Protein AF-A0A9X2P7L8-F1 (afdb_monomer_lite)

Foldseek 3Di:
DPDPVVVCVQPVDPVQVLQKDKFKFKWFKAFLPDPCQCVLLPPVVLVVLLVVLVVLAPKDKDWPLDLVSCVVVVVVLQLQQQLVCCQQPVDRPCDVPDDPSVVLSVCSVVVQWGKMFIDGPNHTFWIQIWGDDPLAETESPDGTGGDLLAVLSPVSSNNVSVVSVVSVVSPYGMYTNDGFPDVVSVSNGPDIDMDMDMDGHPDSVVNVVSVVCSVVCVVCVVVVHGPSVVVSVVVQVVLQVVLVVVCVVVVLDDDPDPVVVVVVVPDLVDPQPFDPQKDKDKPDSVQLSQAAQQFFPGGNNVSSNVVSVLSNQVWIWMFMDSVRHTAKIKTFRDPDDSDDDPDSPDDDDDPVGIDMTGGSCCVVDDDDD

Structure (mmCIF, N/CA/C/O backbone):
data_AF-A0A9X2P7L8-F1
#
_entry.id   AF-A0A9X2P7L8-F1
#
loop_
_atom_site.group_PDB
_atom_site.id
_atom_site.type_symbol
_atom_site.label_atom_id
_atom_site.label_alt_id
_atom_site.label_comp_id
_atom_site.label_asym_id
_atom_site.label_entity_id
_atom_site.label_seq_id
_atom_site.pdbx_PDB_ins_code
_atom_site.Cartn_x
_atom_site.Cartn_y
_atom_site.Cartn_z
_atom_site.occupancy
_atom_site.B_iso_or_equiv
_atom_site.auth_seq_id
_atom_site.auth_comp_id
_atom_site.auth_asym_id
_atom_site.auth_atom_id
_atom_site.pdbx_PDB_model_num
ATOM 1 N N . MET A 1 1 ? -0.942 5.284 34.175 1.00 36.94 1 MET A N 1
ATOM 2 C CA . MET A 1 1 ? -0.833 4.000 33.449 1.00 36.94 1 MET A CA 1
ATOM 3 C C . MET A 1 1 ? -2.234 3.431 33.389 1.00 36.94 1 MET A C 1
ATOM 5 O O . MET A 1 1 ? -2.826 3.376 34.459 1.00 36.94 1 MET A O 1
ATOM 9 N N . PRO A 1 2 ? -2.806 3.043 32.240 1.00 36.75 2 PRO A N 1
ATOM 10 C CA . PRO A 1 2 ? -3.988 2.200 32.280 1.00 36.75 2 PRO A CA 1
ATOM 11 C C . PRO A 1 2 ? -3.621 0.920 32.999 1.00 36.75 2 PRO A C 1
ATOM 13 O O . PRO A 1 2 ? -2.504 0.408 32.888 1.00 36.75 2 PRO A O 1
ATOM 16 N N . ASN A 1 3 ? -4.542 0.530 33.851 1.00 38.91 3 ASN A N 1
ATOM 17 C CA . ASN A 1 3 ? -4.332 -0.374 34.949 1.00 38.91 3 ASN A CA 1
ATOM 18 C C . ASN A 1 3 ? -3.913 -1.754 34.424 1.00 38.91 3 ASN A C 1
ATOM 20 O O . ASN A 1 3 ? -4.735 -2.557 33.995 1.00 38.91 3 ASN A O 1
ATOM 24 N N . LEU A 1 4 ? -2.615 -2.053 34.516 1.00 45.97 4 LEU A N 1
ATOM 25 C CA . LEU A 1 4 ? -2.079 -3.413 34.412 1.00 45.97 4 LEU A CA 1
ATOM 26 C C . LEU A 1 4 ? -2.773 -4.374 35.404 1.00 45.97 4 LEU A C 1
ATOM 28 O O . LEU A 1 4 ? -2.732 -5.588 35.216 1.00 45.97 4 LEU A O 1
ATOM 32 N N . THR A 1 5 ? -3.464 -3.839 36.418 1.00 44.50 5 THR A N 1
ATOM 33 C CA . THR A 1 5 ? -4.341 -4.583 37.331 1.00 44.50 5 THR A CA 1
ATOM 34 C C . THR A 1 5 ? -5.519 -5.271 36.638 1.00 44.50 5 THR A C 1
ATOM 36 O O . THR A 1 5 ? -6.001 -6.257 37.180 1.00 44.50 5 THR A O 1
ATOM 39 N N . ALA A 1 6 ? -5.952 -4.841 35.444 1.00 47.06 6 ALA A N 1
ATOM 40 C CA . ALA A 1 6 ? -6.988 -5.548 34.680 1.00 47.06 6 ALA A CA 1
ATOM 41 C C . ALA A 1 6 ? -6.496 -6.903 34.130 1.00 47.06 6 ALA A C 1
ATOM 43 O O . ALA A 1 6 ? -7.289 -7.807 33.890 1.00 47.06 6 ALA A O 1
ATOM 44 N N . TYR A 1 7 ? -5.177 -7.082 34.001 1.00 52.44 7 TYR A N 1
ATOM 45 C CA . TYR A 1 7 ? -4.540 -8.339 33.606 1.00 52.44 7 TYR A CA 1
ATOM 46 C C . TYR A 1 7 ? -3.901 -9.010 34.827 1.00 52.44 7 TYR A C 1
ATOM 48 O O . TYR A 1 7 ? -2.683 -9.211 34.879 1.00 52.44 7 TYR A O 1
ATOM 56 N N . GLN A 1 8 ? -4.720 -9.347 35.831 1.00 47.88 8 GLN A N 1
ATOM 57 C CA . GLN A 1 8 ? -4.270 -9.941 37.101 1.00 47.88 8 GLN A CA 1
ATOM 58 C C . GLN A 1 8 ? -3.368 -11.178 36.909 1.00 47.88 8 GLN A C 1
ATOM 60 O O . GLN A 1 8 ? -2.481 -11.421 37.723 1.00 47.88 8 GLN A O 1
ATOM 65 N N . GLY A 1 9 ? -3.509 -11.930 35.810 1.00 51.38 9 GLY A N 1
ATOM 66 C CA . GLY A 1 9 ? -2.648 -13.082 35.502 1.00 51.38 9 GLY A CA 1
ATOM 67 C C . GLY A 1 9 ? -1.209 -12.735 35.080 1.00 51.38 9 GLY A C 1
ATOM 68 O O . GLY A 1 9 ? -0.304 -13.538 35.291 1.00 51.38 9 GLY A O 1
ATOM 69 N N . ILE A 1 10 ? -0.974 -11.541 34.523 1.00 52.56 10 ILE A N 1
ATOM 70 C CA . ILE A 1 10 ? 0.357 -11.076 34.080 1.00 52.56 10 ILE A CA 1
ATOM 71 C C . ILE A 1 10 ? 1.067 -10.310 35.204 1.00 52.56 10 ILE A C 1
ATOM 73 O O . ILE A 1 10 ? 2.289 -10.370 35.329 1.00 52.56 10 ILE A O 1
ATOM 77 N N . THR A 1 11 ? 0.305 -9.611 36.048 1.00 50.72 11 THR A N 1
ATOM 78 C CA . THR A 1 11 ? 0.835 -8.770 37.132 1.00 50.72 11 THR A CA 1
ATOM 79 C C . THR A 1 11 ? 1.054 -9.500 38.451 1.00 50.72 11 THR A C 1
ATOM 81 O O . THR A 1 11 ? 1.910 -9.084 39.228 1.00 50.72 11 THR A O 1
ATOM 84 N N . SER A 1 12 ? 0.334 -10.595 38.713 1.00 49.75 12 SER A N 1
ATOM 85 C CA . SER A 1 12 ? 0.425 -11.320 39.992 1.00 49.75 12 SER A CA 1
ATOM 86 C C . SER A 1 12 ? 1.699 -12.159 40.155 1.00 49.75 12 SER A C 1
ATOM 88 O O . SER A 1 12 ? 2.053 -12.523 41.274 1.00 49.75 12 SER A O 1
ATOM 90 N N . LYS A 1 13 ? 2.440 -12.439 39.073 1.00 56.81 13 LYS A N 1
ATOM 91 C CA . LYS A 1 13 ? 3.708 -13.181 39.124 1.00 56.81 13 LYS A CA 1
ATOM 92 C C . LYS A 1 13 ? 4.866 -12.318 38.624 1.00 56.81 13 LYS A C 1
ATOM 94 O O . LYS A 1 13 ? 5.075 -12.178 37.421 1.00 56.81 13 LYS A O 1
ATOM 99 N N . ASN A 1 14 ? 5.688 -11.829 39.558 1.00 59.78 14 ASN A N 1
ATOM 100 C CA . ASN A 1 14 ? 6.939 -11.089 39.298 1.00 59.78 14 ASN A CA 1
ATOM 101 C C . ASN A 1 14 ? 7.870 -11.778 38.275 1.00 59.78 14 ASN A C 1
ATOM 103 O O . ASN A 1 14 ? 8.672 -11.123 37.610 1.00 59.78 14 ASN A O 1
ATOM 107 N N . SER A 1 15 ? 7.760 -13.102 38.124 1.00 67.00 15 SER A N 1
ATOM 108 C CA . SER A 1 15 ? 8.515 -13.865 37.133 1.00 67.00 15 SER A CA 1
ATOM 109 C C . SER A 1 15 ? 8.162 -13.492 35.692 1.00 67.00 15 SER A C 1
ATOM 111 O O . SER A 1 15 ? 9.071 -13.405 34.876 1.00 67.00 15 SER A O 1
ATOM 113 N N . VAL A 1 16 ? 6.892 -13.219 35.371 1.00 69.81 16 VAL A N 1
ATOM 114 C CA . VAL A 1 16 ? 6.442 -12.920 33.997 1.00 69.81 16 VAL A CA 1
ATOM 115 C C . VAL A 1 16 ? 6.927 -11.544 33.547 1.00 69.81 16 VAL A C 1
ATOM 117 O O . VAL A 1 16 ? 7.378 -11.395 32.412 1.00 69.81 16 VAL A O 1
ATOM 120 N N . LEU A 1 17 ? 6.950 -10.564 34.459 1.00 72.00 17 LEU A N 1
ATOM 121 C CA . LEU A 1 17 ? 7.438 -9.212 34.174 1.00 72.00 17 LEU A CA 1
ATOM 122 C C . LEU A 1 17 ? 8.885 -9.215 33.662 1.00 72.00 17 LEU A C 1
ATOM 124 O O . LEU A 1 17 ? 9.194 -8.512 32.701 1.00 72.00 17 LEU A O 1
ATOM 128 N N . LYS A 1 18 ? 9.748 -10.076 34.222 1.00 79.44 18 LYS A N 1
ATOM 129 C CA . LYS A 1 18 ? 11.149 -10.247 33.791 1.00 79.44 18 LYS A CA 1
ATOM 130 C C . LYS A 1 18 ? 11.291 -10.726 32.341 1.00 79.44 18 LYS A C 1
ATOM 132 O O . LYS A 1 18 ? 12.318 -10.464 31.717 1.00 79.44 18 LYS A O 1
ATOM 137 N N . TYR A 1 19 ? 10.289 -11.432 31.821 1.00 86.50 19 TYR A N 1
ATOM 138 C CA . TYR A 1 19 ? 10.278 -11.983 30.464 1.00 86.50 19 TYR A CA 1
ATOM 139 C C . TYR A 1 19 ? 9.371 -11.205 29.514 1.00 86.50 19 TYR A C 1
ATOM 141 O O . TYR A 1 19 ? 9.089 -11.681 28.415 1.00 86.50 19 TYR A O 1
ATOM 149 N N . SER A 1 20 ? 8.911 -10.022 29.925 1.00 86.81 20 SER A N 1
ATOM 150 C CA . SER A 1 20 ? 7.943 -9.244 29.166 1.00 86.81 20 SER A CA 1
ATOM 151 C C . SER A 1 20 ? 8.421 -7.825 28.882 1.00 86.81 20 SER A C 1
ATOM 153 O O . SER A 1 20 ? 9.152 -7.220 29.666 1.00 86.81 20 SER A O 1
ATOM 155 N N . ALA A 1 21 ? 7.995 -7.286 27.747 1.00 86.38 21 ALA A N 1
ATOM 156 C CA . ALA A 1 21 ? 8.091 -5.871 27.428 1.00 86.38 21 ALA A CA 1
ATOM 157 C C . ALA A 1 21 ? 6.744 -5.412 26.871 1.00 86.38 21 ALA A C 1
ATOM 159 O O . ALA A 1 21 ? 6.167 -6.083 26.016 1.00 86.38 21 ALA A O 1
ATOM 160 N N . ILE A 1 22 ? 6.249 -4.276 27.358 1.00 85.12 22 ILE A N 1
ATOM 161 C CA . ILE A 1 22 ? 4.964 -3.710 26.942 1.00 85.12 22 ILE A CA 1
ATOM 162 C C . ILE A 1 22 ? 5.215 -2.400 26.218 1.00 85.12 22 ILE A C 1
ATOM 164 O O . ILE A 1 22 ? 5.926 -1.521 26.713 1.00 85.12 22 ILE A O 1
ATOM 168 N N . GLU A 1 23 ? 4.597 -2.254 25.055 1.00 86.12 23 GLU A N 1
ATOM 169 C CA . GLU A 1 23 ? 4.610 -1.017 24.296 1.00 86.12 23 GLU A CA 1
ATOM 170 C C . GLU A 1 23 ? 3.194 -0.498 24.090 1.00 86.12 23 GLU A C 1
ATOM 172 O O . GLU A 1 23 ? 2.273 -1.233 23.752 1.00 86.12 23 GLU A O 1
ATOM 177 N N . LYS A 1 24 ? 3.041 0.805 24.305 1.00 86.25 24 LYS A N 1
ATOM 178 C CA . LYS A 1 24 ? 1.784 1.518 24.140 1.00 86.25 24 LYS A CA 1
ATOM 179 C C . LYS A 1 24 ? 1.721 2.140 22.750 1.00 86.25 24 LYS A C 1
ATOM 181 O O . LYS A 1 24 ? 2.698 2.738 22.288 1.00 86.25 24 LYS A O 1
ATOM 186 N N . TYR A 1 25 ? 0.559 2.056 22.121 1.00 87.19 25 TYR A N 1
ATOM 187 C CA . TYR A 1 25 ? 0.276 2.647 20.823 1.00 87.19 25 TYR A CA 1
ATOM 188 C C . TYR A 1 25 ? -1.006 3.468 20.881 1.00 87.19 25 TYR A C 1
ATOM 190 O O . TYR A 1 25 ? -1.966 3.110 21.556 1.00 87.19 25 TYR A O 1
ATOM 198 N N . HIS A 1 26 ? -0.993 4.576 20.150 1.00 89.44 26 HIS A N 1
ATOM 199 C CA . HIS A 1 26 ? -2.178 5.367 19.862 1.00 89.44 26 HIS A CA 1
ATOM 200 C C . HIS A 1 26 ? -2.853 4.794 18.615 1.00 89.44 26 HIS A C 1
ATOM 202 O O . HIS A 1 26 ? -2.179 4.636 17.589 1.00 89.44 26 HIS A O 1
ATOM 208 N N . ASN A 1 27 ? -4.138 4.461 18.716 1.00 92.12 27 ASN A N 1
ATOM 209 C CA . ASN A 1 27 ? -4.945 3.985 17.602 1.00 92.12 27 ASN A CA 1
ATOM 210 C C . ASN A 1 27 ? -6.093 4.976 17.340 1.00 92.12 27 ASN A C 1
ATOM 212 O O . ASN A 1 27 ? -7.015 5.052 18.152 1.00 92.12 27 ASN A O 1
ATOM 216 N N . PRO A 1 28 ? -6.048 5.730 16.231 1.00 95.12 28 PRO A N 1
ATOM 217 C CA . PRO A 1 28 ? -7.129 6.636 15.866 1.00 95.12 28 PRO A CA 1
ATOM 218 C C . PRO A 1 28 ? -8.399 5.861 15.495 1.00 95.12 28 PRO A C 1
ATOM 220 O O . PRO A 1 28 ? -8.337 4.865 14.762 1.00 95.12 28 PRO A O 1
ATOM 223 N N . ILE A 1 29 ? -9.546 6.339 15.973 1.00 95.75 29 ILE A N 1
ATOM 224 C CA . ILE A 1 29 ? -10.865 5.756 15.722 1.00 95.75 29 ILE A CA 1
ATOM 225 C C . ILE A 1 29 ? -11.754 6.798 15.052 1.00 95.75 29 ILE A C 1
ATOM 227 O O . ILE A 1 29 ? -11.774 7.972 15.422 1.00 95.75 29 ILE A O 1
ATOM 231 N N . LEU A 1 30 ? -12.497 6.353 14.047 1.00 96.44 30 LEU A N 1
ATOM 232 C CA . LEU A 1 30 ? -13.660 7.071 13.562 1.00 96.44 30 LEU A CA 1
ATOM 233 C C . LEU A 1 30 ? -14.920 6.406 14.112 1.00 96.44 30 LEU A C 1
ATOM 235 O O . LEU A 1 30 ? -15.266 5.300 13.704 1.00 96.44 30 LEU A O 1
ATOM 239 N N . ASP A 1 31 ? -15.566 7.097 15.039 1.00 96.81 31 ASP A N 1
ATOM 240 C CA . ASP A 1 31 ? -16.893 6.805 15.564 1.00 96.81 31 ASP A CA 1
ATOM 241 C C . ASP A 1 31 ? -17.950 7.416 14.628 1.00 96.81 31 ASP A C 1
ATOM 243 O O . ASP A 1 31 ? -17.953 8.627 14.371 1.00 96.81 31 ASP A O 1
ATOM 247 N N . PHE A 1 32 ? -18.822 6.575 14.071 1.00 96.25 32 PHE A N 1
ATOM 248 C CA . PHE A 1 32 ? -19.871 6.990 13.138 1.00 96.25 32 PHE A CA 1
ATOM 249 C C . PHE A 1 32 ? -21.083 7.646 13.823 1.00 96.25 32 PHE A C 1
ATOM 251 O O . PHE A 1 32 ? -21.845 8.351 13.141 1.00 96.25 32 PHE A O 1
ATOM 258 N N . GLU A 1 33 ? -21.258 7.432 15.129 1.00 94.25 33 GLU A N 1
ATOM 259 C CA . GLU A 1 33 ? -22.365 7.929 15.957 1.00 94.25 33 GLU A CA 1
ATOM 260 C C . GLU A 1 33 ? -22.035 9.273 16.621 1.00 94.25 33 GLU A C 1
ATOM 262 O O . GLU A 1 33 ? -22.934 10.067 16.895 1.00 94.25 33 GLU A O 1
ATOM 267 N N . SER A 1 34 ? -20.748 9.578 16.797 1.00 95.31 34 SER A N 1
ATOM 268 C CA . SER A 1 34 ? -20.275 10.868 17.306 1.00 95.31 34 SER A CA 1
ATOM 269 C C . SER A 1 34 ? -20.793 12.068 16.492 1.00 95.31 34 SER A C 1
ATOM 271 O O . SER A 1 34 ? -20.755 12.090 15.256 1.00 95.31 34 SER A O 1
ATOM 273 N N . GLU A 1 35 ? -21.192 13.135 17.193 1.00 92.38 35 GLU A N 1
ATOM 274 C CA . GLU A 1 35 ? -21.651 14.404 16.603 1.00 92.38 35 GLU A CA 1
ATOM 275 C C . GLU A 1 35 ? -20.604 15.039 15.665 1.00 92.38 35 GLU A C 1
ATOM 277 O O . GLU A 1 35 ? -20.935 15.706 14.677 1.00 92.38 35 GLU A O 1
ATOM 282 N N . ASP A 1 36 ? -19.318 14.789 15.927 1.00 93.56 36 ASP A N 1
ATOM 283 C CA . ASP A 1 36 ? -18.207 15.320 15.139 1.00 93.56 36 ASP A CA 1
ATOM 284 C C . ASP A 1 36 ? -18.001 14.589 13.805 1.00 93.56 36 ASP A C 1
ATOM 286 O O . ASP A 1 36 ? -17.313 15.113 12.918 1.00 93.56 36 ASP A O 1
ATOM 290 N N . PHE A 1 37 ? -18.640 13.431 13.596 1.00 94.62 37 PHE A N 1
ATOM 291 C CA . PHE A 1 37 ? -18.570 12.685 12.336 1.00 94.62 37 PHE A CA 1
ATOM 292 C C . PHE A 1 37 ? -18.918 13.574 11.131 1.00 94.62 37 PHE A C 1
ATOM 294 O O . PHE A 1 37 ? -18.194 13.618 10.129 1.00 94.62 37 PHE A O 1
ATOM 301 N N . GLN A 1 38 ? -20.002 14.351 11.243 1.00 93.25 38 GLN A N 1
ATOM 302 C CA . GLN A 1 38 ? -20.448 15.235 10.165 1.00 93.25 38 GLN A CA 1
ATOM 303 C C . GLN A 1 38 ? -19.432 16.342 9.875 1.00 93.25 38 GLN A C 1
ATOM 305 O O . GLN A 1 38 ? -19.247 16.721 8.715 1.00 93.25 38 GLN A O 1
ATOM 310 N N . LYS A 1 39 ? -18.723 16.839 10.894 1.00 92.88 39 LYS A N 1
ATOM 311 C CA . LYS A 1 39 ? -17.666 17.843 10.711 1.00 92.88 39 LYS A CA 1
ATOM 312 C C . LYS A 1 39 ? -16.484 17.262 9.939 1.00 92.88 39 LYS A C 1
ATOM 314 O O . LYS A 1 39 ? -15.902 17.965 9.116 1.00 92.88 39 LYS A O 1
ATOM 319 N N . ILE A 1 40 ? -16.145 15.988 10.156 1.00 91.81 40 ILE A N 1
ATOM 320 C CA . ILE A 1 40 ? -15.075 15.293 9.423 1.00 91.81 40 ILE A CA 1
ATOM 321 C C . ILE A 1 40 ? -15.462 15.094 7.959 1.00 91.81 40 ILE A C 1
ATOM 323 O O . ILE A 1 40 ? -14.717 15.511 7.068 1.00 91.81 40 ILE A O 1
ATOM 327 N N . ILE A 1 41 ? -16.631 14.508 7.697 1.00 91.31 41 ILE A N 1
ATOM 328 C CA . ILE A 1 41 ? -17.030 14.115 6.340 1.00 91.31 41 ILE A CA 1
ATOM 329 C C . ILE A 1 41 ? -17.347 15.322 5.444 1.00 91.31 41 ILE A C 1
ATOM 331 O O . ILE A 1 41 ? -17.149 15.281 4.228 1.00 91.31 41 ILE A O 1
ATOM 335 N N . ASN A 1 42 ? -17.771 16.444 6.036 1.00 92.06 42 ASN A N 1
ATOM 336 C CA . ASN A 1 42 ? -18.071 17.670 5.299 1.00 92.06 42 ASN A CA 1
ATOM 337 C C . ASN A 1 42 ? -16.847 18.539 4.996 1.00 92.06 42 ASN A C 1
ATOM 339 O O . ASN A 1 42 ? -16.989 19.566 4.324 1.00 92.06 42 ASN A O 1
ATOM 343 N N . LYS A 1 43 ? -15.637 18.140 5.414 1.00 91.75 43 LYS A N 1
ATOM 344 C CA . LYS A 1 43 ? -14.420 18.893 5.091 1.00 91.75 43 LYS A CA 1
ATOM 345 C C . LYS A 1 43 ? -14.285 19.057 3.570 1.00 91.75 43 LYS A C 1
ATOM 347 O O . LYS A 1 43 ? -14.147 18.090 2.820 1.00 91.75 43 LYS A O 1
ATOM 352 N N . ARG A 1 44 ? -14.238 20.317 3.117 1.00 91.00 44 ARG A N 1
ATOM 353 C CA . ARG A 1 44 ? -14.215 20.718 1.694 1.00 91.00 44 ARG A CA 1
ATOM 354 C C . ARG A 1 44 ? -13.168 19.980 0.857 1.00 91.00 44 ARG A C 1
ATOM 356 O O . ARG A 1 44 ? -13.416 19.674 -0.306 1.00 91.00 44 ARG A O 1
ATOM 363 N N . HIS A 1 45 ? -12.001 19.697 1.434 1.00 89.00 45 HIS A N 1
ATOM 364 C CA . HIS A 1 45 ? -10.904 19.053 0.716 1.00 89.00 45 HIS A CA 1
ATOM 365 C C . HIS A 1 45 ? -11.220 17.616 0.259 1.00 89.00 45 HIS A C 1
ATOM 367 O O . HIS A 1 45 ? -10.700 17.209 -0.779 1.00 89.00 45 HIS A O 1
ATOM 373 N N . PHE A 1 46 ? -12.089 16.872 0.959 1.00 89.75 46 PHE A N 1
ATOM 374 C CA . PHE A 1 46 ? -12.534 15.544 0.516 1.00 89.75 46 PHE A CA 1
ATOM 375 C C . PHE A 1 46 ? -13.433 15.650 -0.714 1.00 89.75 46 PHE A C 1
ATOM 377 O O . PHE A 1 46 ? -13.108 15.091 -1.761 1.00 89.75 46 PHE A O 1
ATOM 384 N N . LYS A 1 47 ? -14.481 16.482 -0.631 1.00 90.50 47 LYS A N 1
ATOM 385 C CA . LYS A 1 47 ? -15.401 16.754 -1.749 1.00 90.50 47 LYS A CA 1
ATOM 386 C C . LYS A 1 47 ? -14.656 17.280 -2.980 1.00 90.50 47 LYS A C 1
ATOM 388 O O . LYS A 1 47 ? -14.910 16.844 -4.095 1.00 90.50 47 LYS A O 1
ATOM 393 N N . ALA A 1 48 ? -13.678 18.168 -2.787 1.00 92.88 48 ALA A N 1
ATOM 394 C CA . ALA A 1 48 ? -12.869 18.706 -3.880 1.00 92.88 48 ALA A CA 1
ATOM 395 C C . ALA A 1 48 ? -12.020 17.637 -4.594 1.00 92.88 48 ALA A C 1
ATOM 397 O O . ALA A 1 48 ? -11.849 17.713 -5.810 1.00 92.88 48 ALA A O 1
ATOM 398 N N . LYS A 1 49 ? -11.481 16.651 -3.862 1.00 92.50 49 LYS A N 1
ATOM 399 C CA . LYS A 1 49 ? -10.723 15.539 -4.454 1.00 92.50 49 LYS A CA 1
ATOM 400 C C . LYS A 1 49 ? -11.634 14.534 -5.147 1.00 92.50 49 LYS A C 1
ATOM 402 O O . LYS A 1 49 ? -11.338 14.168 -6.279 1.00 92.50 49 LYS A O 1
ATOM 407 N N . TYR A 1 50 ? -12.756 14.178 -4.522 1.00 94.44 50 TYR A N 1
ATOM 408 C CA . TYR A 1 50 ? -13.791 13.353 -5.146 1.00 94.44 50 TYR A CA 1
ATOM 409 C C . TYR A 1 50 ? -14.249 13.958 -6.480 1.00 94.44 50 TYR A C 1
ATOM 411 O O . TYR A 1 50 ? -14.112 13.325 -7.520 1.00 94.44 50 TYR A O 1
ATOM 419 N N . ASN A 1 51 ? -14.651 15.234 -6.479 1.00 93.75 51 ASN A N 1
ATOM 420 C CA . ASN A 1 51 ? -15.099 15.935 -7.685 1.00 93.75 51 ASN A CA 1
ATOM 421 C C . ASN A 1 51 ? -14.026 15.998 -8.777 1.00 93.75 51 ASN A C 1
ATOM 423 O O . ASN A 1 51 ? -14.358 16.092 -9.952 1.00 93.75 51 ASN A O 1
ATOM 427 N N . ARG A 1 52 ? -12.741 15.994 -8.410 1.00 92.06 52 ARG A N 1
ATOM 428 C CA . ARG A 1 52 ? -11.644 15.997 -9.380 1.00 92.06 52 ARG A CA 1
ATOM 429 C C . ARG A 1 52 ? -11.518 14.649 -10.077 1.00 92.06 52 ARG A C 1
ATOM 431 O O . ARG A 1 52 ? -11.429 14.641 -11.293 1.00 92.06 52 ARG A O 1
ATOM 438 N N . VAL A 1 53 ? -11.537 13.548 -9.321 1.00 91.50 53 VAL A N 1
ATOM 439 C CA . VAL A 1 53 ? -11.503 12.193 -9.896 1.00 91.50 53 VAL A CA 1
ATOM 440 C C . VAL A 1 53 ? -12.768 11.943 -10.719 1.00 91.50 53 VAL A C 1
ATOM 442 O O . VAL A 1 53 ? -12.674 11.485 -11.848 1.00 91.50 53 VAL A O 1
ATOM 445 N N . ASN A 1 54 ? -13.937 12.330 -10.201 1.00 92.81 54 ASN A N 1
ATOM 446 C CA . ASN A 1 54 ? -15.227 12.155 -10.876 1.00 92.81 54 ASN A CA 1
ATOM 447 C C . ASN A 1 54 ? -15.354 12.951 -12.188 1.00 92.81 54 ASN A C 1
ATOM 449 O O . ASN A 1 54 ? -16.193 12.645 -13.021 1.00 92.81 54 ASN A O 1
ATOM 453 N N . LYS A 1 55 ? -14.548 14.002 -12.378 1.00 92.56 55 LYS A N 1
ATOM 454 C CA . LYS A 1 55 ? -14.479 14.744 -13.648 1.00 92.56 55 LYS A CA 1
ATOM 455 C C . LYS A 1 55 ? -13.581 14.075 -14.688 1.00 92.56 55 LYS A C 1
ATOM 457 O O . LYS A 1 55 ? -13.656 14.451 -15.851 1.00 92.56 55 LYS A O 1
ATOM 462 N N . SER A 1 56 ? -12.721 13.145 -14.276 1.00 89.31 56 SER A N 1
ATOM 463 C CA . SER A 1 56 ? -11.772 12.475 -15.168 1.00 89.31 56 SER A CA 1
ATOM 464 C C . SER A 1 56 ? -12.382 11.305 -15.944 1.00 89.31 56 SER A C 1
ATOM 466 O O . SER A 1 56 ? -11.734 10.824 -16.863 1.00 89.31 56 SER A O 1
ATOM 468 N N . GLY A 1 57 ? -13.584 10.847 -15.585 1.00 93.00 57 GLY A N 1
ATOM 469 C CA . GLY A 1 57 ? -14.238 9.690 -16.200 1.00 93.00 57 GLY A CA 1
ATOM 470 C C . GLY A 1 57 ? -15.420 9.193 -15.368 1.00 93.00 57 GLY A C 1
ATOM 471 O O . GLY A 1 57 ? -15.818 9.837 -14.392 1.00 93.00 57 GLY A O 1
ATOM 472 N N . ASN A 1 58 ? -15.969 8.038 -15.737 1.00 95.38 58 ASN A N 1
ATOM 473 C CA . ASN A 1 58 ? -17.046 7.386 -15.002 1.00 95.38 58 ASN A CA 1
ATOM 474 C C . ASN A 1 58 ? -16.497 6.715 -13.734 1.00 95.38 58 ASN A C 1
ATOM 476 O O . ASN A 1 58 ? -15.916 5.629 -13.794 1.00 95.38 58 ASN A O 1
ATOM 480 N N . LEU A 1 59 ? -16.654 7.385 -12.590 1.00 96.44 59 LEU A N 1
ATOM 481 C CA . LEU A 1 59 ? -16.204 6.896 -11.289 1.00 96.44 59 LEU A CA 1
ATOM 482 C C . LEU A 1 59 ? -17.272 6.001 -10.653 1.00 96.44 59 LEU A C 1
ATOM 484 O O . LEU A 1 59 ? -18.385 6.445 -10.377 1.00 96.44 59 LEU A O 1
ATOM 488 N N . HIS A 1 60 ? -16.906 4.762 -10.342 1.00 96.12 60 HIS A N 1
ATOM 489 C CA . HIS A 1 60 ? -17.788 3.792 -9.707 1.00 96.12 60 HIS A CA 1
ATOM 490 C C . HIS A 1 60 ? -17.160 3.236 -8.425 1.00 96.12 60 HIS A C 1
ATOM 492 O O . HIS A 1 60 ? -16.016 2.787 -8.415 1.00 96.12 60 HIS A O 1
ATOM 498 N N . PHE A 1 61 ? -17.913 3.279 -7.327 1.00 97.75 61 PHE A N 1
ATOM 499 C CA . PHE A 1 61 ? -17.526 2.699 -6.044 1.00 97.75 61 PHE A CA 1
ATOM 500 C C . PHE A 1 61 ? -18.326 1.422 -5.802 1.00 97.75 61 PHE A C 1
ATOM 502 O O . PHE A 1 61 ? -19.554 1.442 -5.865 1.00 97.75 61 PHE A O 1
ATOM 509 N N . GLU A 1 62 ? -17.628 0.330 -5.507 1.00 97.62 62 GLU A N 1
ATOM 510 C CA . GLU A 1 62 ? -18.210 -1.006 -5.405 1.00 97.62 62 GLU A CA 1
ATOM 511 C C . GLU A 1 62 ? -17.849 -1.659 -4.066 1.00 97.62 62 GLU A C 1
ATOM 513 O O . GLU A 1 62 ? -16.687 -1.650 -3.650 1.00 97.62 62 GLU A O 1
ATOM 518 N N . ASN A 1 63 ? -18.839 -2.276 -3.415 1.00 97.19 63 ASN A N 1
ATOM 519 C CA . ASN A 1 63 ? -18.607 -3.261 -2.360 1.00 97.19 63 ASN A CA 1
ATOM 520 C C . ASN A 1 63 ? -18.459 -4.645 -3.012 1.00 97.19 63 ASN A C 1
ATOM 522 O O . ASN A 1 63 ? -19.379 -5.122 -3.676 1.00 97.19 63 ASN A O 1
ATOM 526 N N . LEU A 1 64 ? -17.295 -5.270 -2.847 1.00 96.56 64 LEU A N 1
ATOM 527 C CA . LEU A 1 64 ? -16.980 -6.567 -3.433 1.00 96.56 64 LEU A CA 1
ATOM 528 C C . LEU A 1 64 ? -17.645 -7.656 -2.589 1.00 96.56 64 LEU A C 1
ATOM 530 O O . LEU A 1 64 ? -17.120 -8.053 -1.554 1.00 96.56 64 LEU A O 1
ATOM 534 N N . THR A 1 65 ? -18.807 -8.137 -3.026 1.00 94.94 65 THR A N 1
ATOM 535 C CA . THR A 1 65 ? -19.592 -9.155 -2.302 1.00 94.94 65 THR A CA 1
ATOM 536 C C . THR A 1 65 ? -19.466 -10.558 -2.891 1.00 94.94 65 THR A C 1
ATOM 538 O O . THR A 1 65 ? -19.781 -11.532 -2.210 1.00 94.94 65 THR A O 1
ATOM 541 N N . SER A 1 66 ? -18.977 -10.691 -4.128 1.00 96.25 66 SER A N 1
ATOM 542 C CA . SER A 1 66 ? -18.783 -11.984 -4.787 1.00 96.25 66 SER A CA 1
ATOM 543 C C . SER A 1 66 ? -17.306 -12.352 -4.922 1.00 96.25 66 SER A C 1
ATOM 545 O O . SER A 1 66 ? -16.431 -11.495 -5.072 1.00 96.25 66 SER A O 1
ATOM 547 N N . MET A 1 67 ? -17.031 -13.659 -4.897 1.00 95.44 67 MET A N 1
ATOM 548 C CA . MET A 1 67 ? -15.675 -14.189 -5.057 1.00 95.44 67 MET A CA 1
ATOM 549 C C . MET A 1 67 ? -15.077 -13.829 -6.419 1.00 95.44 67 MET A C 1
ATOM 551 O O . MET A 1 67 ? -13.907 -13.479 -6.508 1.00 95.44 67 MET A O 1
ATOM 555 N N . GLU A 1 68 ? -15.884 -13.882 -7.477 1.00 95.25 68 GLU A N 1
ATOM 556 C CA . GLU A 1 68 ? -15.458 -13.539 -8.835 1.00 95.25 68 GLU A CA 1
ATOM 557 C C . GLU A 1 68 ? -14.972 -12.087 -8.921 1.00 95.25 68 GLU A C 1
ATOM 559 O O . GLU A 1 68 ? -13.872 -11.827 -9.411 1.00 95.25 68 GLU A O 1
ATOM 564 N N . ARG A 1 69 ? -15.749 -11.144 -8.368 1.00 94.25 69 ARG A N 1
ATOM 565 C CA . ARG A 1 69 ? -15.383 -9.721 -8.343 1.00 94.25 69 ARG A CA 1
ATOM 566 C C . ARG A 1 69 ? -14.135 -9.474 -7.502 1.00 94.25 69 ARG A C 1
ATOM 568 O O . ARG A 1 69 ? -13.280 -8.688 -7.911 1.00 94.25 69 ARG A O 1
ATOM 575 N N . LEU A 1 70 ? -13.993 -10.168 -6.369 1.00 94.56 70 LEU A N 1
ATOM 576 C CA . LEU A 1 70 ? -12.777 -10.097 -5.563 1.00 94.56 70 LEU A CA 1
ATOM 577 C C . LEU A 1 70 ? -11.557 -10.576 -6.351 1.00 94.56 70 LEU A C 1
ATOM 579 O O . LEU A 1 70 ? -10.574 -9.848 -6.403 1.00 94.56 70 LEU A O 1
ATOM 583 N N . LEU A 1 71 ? -11.605 -11.772 -6.946 1.00 93.44 71 LEU A N 1
ATOM 584 C CA . LEU A 1 71 ? -10.465 -12.358 -7.658 1.00 93.44 71 LEU A CA 1
ATOM 585 C C . LEU A 1 71 ? -10.021 -11.484 -8.834 1.00 93.44 71 LEU A C 1
ATOM 587 O O . LEU A 1 71 ? -8.825 -11.260 -8.996 1.00 93.44 71 LEU A O 1
ATOM 591 N N . LEU A 1 72 ? -10.978 -10.925 -9.580 1.00 91.44 72 LEU A N 1
ATOM 592 C CA . LEU A 1 72 ? -10.703 -9.993 -10.675 1.00 91.44 72 LEU A CA 1
ATOM 593 C C . LEU A 1 72 ? -9.973 -8.731 -10.190 1.00 91.44 72 LEU A C 1
ATOM 595 O O . LEU A 1 72 ? -9.062 -8.237 -10.857 1.00 91.44 72 LEU A O 1
ATOM 599 N N . ALA A 1 73 ? -10.357 -8.193 -9.030 1.00 94.06 73 ALA A N 1
ATOM 600 C CA . ALA A 1 73 ? -9.671 -7.048 -8.443 1.00 94.06 73 ALA A CA 1
ATOM 601 C C . ALA A 1 73 ? -8.305 -7.438 -7.850 1.00 94.06 73 ALA A C 1
ATOM 603 O O . ALA A 1 73 ? -7.351 -6.665 -7.950 1.00 94.06 73 ALA A O 1
ATOM 604 N N . LEU A 1 74 ? -8.199 -8.624 -7.243 1.00 92.31 74 LEU A N 1
ATOM 605 C CA . LEU A 1 74 ? -7.057 -9.040 -6.430 1.00 92.31 74 LEU A CA 1
ATOM 606 C C . LEU A 1 74 ? -5.746 -9.064 -7.221 1.00 92.31 74 LEU A C 1
ATOM 608 O O . LEU A 1 74 ? -4.738 -8.577 -6.715 1.00 92.31 74 LEU A O 1
ATOM 612 N N . ASP A 1 75 ? -5.780 -9.501 -8.481 1.00 89.94 75 ASP A N 1
ATOM 613 C CA . ASP A 1 75 ? -4.606 -9.507 -9.366 1.00 89.94 75 ASP A CA 1
ATOM 614 C C . ASP A 1 75 ? -3.985 -8.107 -9.506 1.00 89.94 75 ASP A C 1
ATOM 616 O O . ASP A 1 75 ? -2.772 -7.924 -9.407 1.00 89.94 75 ASP A O 1
ATOM 620 N N . GLN A 1 76 ? -4.818 -7.076 -9.663 1.00 93.31 76 GLN A N 1
ATOM 621 C CA . GLN A 1 76 ? -4.352 -5.690 -9.748 1.00 93.31 76 GLN A CA 1
ATOM 622 C C . GLN A 1 76 ? -3.967 -5.130 -8.370 1.00 93.31 76 GLN A C 1
ATOM 624 O O . GLN A 1 76 ? -2.984 -4.393 -8.247 1.00 93.31 76 GLN A O 1
ATOM 629 N N . ILE A 1 77 ? -4.713 -5.495 -7.321 1.00 94.12 77 ILE A N 1
ATOM 630 C CA . ILE A 1 77 ? -4.450 -5.081 -5.935 1.00 94.12 77 ILE A CA 1
ATOM 631 C C . ILE A 1 77 ? -3.047 -5.500 -5.505 1.00 94.12 77 ILE A C 1
ATOM 633 O O . ILE A 1 77 ? -2.316 -4.678 -4.948 1.00 94.12 77 ILE A O 1
ATOM 637 N N . GLU A 1 78 ? -2.669 -6.748 -5.776 1.00 93.19 78 GLU A N 1
ATOM 638 C CA . GLU A 1 78 ? -1.362 -7.309 -5.433 1.00 93.19 78 GLU A CA 1
ATOM 639 C C . GLU A 1 78 ? -0.232 -6.511 -6.085 1.00 93.19 78 GLU A C 1
ATOM 641 O O . GLU A 1 78 ? 0.705 -6.087 -5.403 1.00 93.19 78 GLU A O 1
ATOM 646 N N . VAL A 1 79 ? -0.356 -6.217 -7.382 1.00 94.25 79 VAL A N 1
ATOM 647 C CA . VAL A 1 79 ? 0.635 -5.435 -8.135 1.00 94.25 79 VAL A CA 1
ATOM 648 C C . VAL A 1 79 ? 0.762 -4.023 -7.570 1.00 94.25 79 VAL A C 1
ATOM 650 O O . VAL A 1 79 ? 1.869 -3.579 -7.248 1.00 94.25 79 VAL A O 1
ATOM 653 N N . PHE A 1 80 ? -0.359 -3.321 -7.385 1.00 95.44 80 PHE A N 1
ATOM 654 C CA . PHE A 1 80 ? -0.358 -1.970 -6.822 1.00 95.44 80 PHE A CA 1
ATOM 655 C C . PHE A 1 80 ? 0.243 -1.956 -5.410 1.00 95.44 80 PHE A C 1
ATOM 657 O O . PHE A 1 80 ? 1.045 -1.081 -5.067 1.00 95.44 80 PHE A O 1
ATOM 664 N N . HIS A 1 81 ? -0.121 -2.943 -4.588 1.00 94.31 81 HIS A N 1
ATOM 665 C CA . HIS A 1 81 ? 0.343 -3.040 -3.212 1.00 94.31 81 HIS A CA 1
ATOM 666 C C . HIS A 1 81 ? 1.844 -3.325 -3.154 1.00 94.31 81 HIS A C 1
ATOM 668 O O . HIS A 1 81 ? 2.566 -2.638 -2.433 1.00 94.31 81 HIS A O 1
ATOM 674 N N . ASN A 1 82 ? 2.337 -4.275 -3.949 1.00 94.69 82 ASN A N 1
ATOM 675 C CA . ASN A 1 82 ? 3.756 -4.600 -4.042 1.00 94.69 82 ASN A CA 1
ATOM 676 C C . ASN A 1 82 ? 4.597 -3.427 -4.537 1.00 94.69 82 ASN A C 1
ATOM 678 O O . ASN A 1 82 ? 5.667 -3.1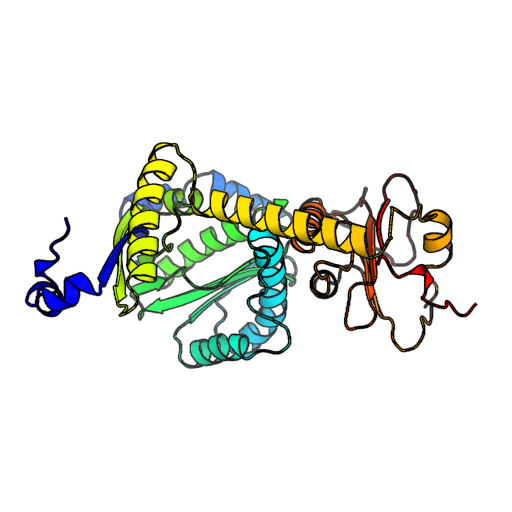84 -3.983 1.00 94.69 82 ASN A O 1
ATOM 682 N N . LEU A 1 83 ? 4.128 -2.675 -5.537 1.00 95.19 83 LEU A N 1
ATOM 683 C CA . LEU A 1 83 ? 4.839 -1.488 -6.015 1.00 95.19 83 LEU A CA 1
ATOM 684 C C . LEU A 1 83 ? 4.944 -0.439 -4.911 1.00 95.19 83 LEU A C 1
ATOM 686 O O . LEU A 1 83 ? 6.034 0.051 -4.613 1.00 95.19 83 LEU A O 1
ATOM 690 N N . ARG A 1 84 ? 3.826 -0.144 -4.241 1.00 93.94 84 ARG A N 1
ATOM 691 C CA . ARG A 1 84 ? 3.784 0.837 -3.154 1.00 93.94 84 ARG A CA 1
ATOM 692 C C . ARG A 1 84 ? 4.637 0.407 -1.959 1.00 93.94 84 ARG A C 1
ATOM 694 O O . ARG A 1 84 ? 5.392 1.220 -1.433 1.00 93.94 84 ARG A O 1
ATOM 701 N N . GLN A 1 85 ? 4.553 -0.851 -1.530 1.00 94.06 85 GLN A N 1
ATOM 702 C CA . GLN A 1 85 ? 5.364 -1.394 -0.431 1.00 94.06 85 GLN A CA 1
ATOM 703 C C . GLN A 1 85 ? 6.842 -1.516 -0.814 1.00 94.06 85 GLN A C 1
ATOM 705 O O . GLN A 1 85 ? 7.720 -1.302 0.022 1.00 94.06 85 GLN A O 1
ATOM 710 N N . GLY A 1 86 ? 7.134 -1.792 -2.084 1.00 94.88 86 GLY A N 1
ATOM 711 C CA . GLY A 1 86 ? 8.482 -1.819 -2.631 1.00 94.88 86 GLY A CA 1
ATOM 712 C C . GLY A 1 86 ? 9.118 -0.433 -2.612 1.00 94.88 86 GLY A C 1
ATOM 713 O O . GLY A 1 86 ? 10.224 -0.272 -2.105 1.00 94.88 86 GLY A O 1
ATOM 714 N N . ALA A 1 87 ? 8.385 0.584 -3.063 1.00 94.62 87 ALA A N 1
ATOM 715 C CA . ALA A 1 87 ? 8.827 1.972 -3.030 1.00 94.62 87 ALA A CA 1
ATOM 716 C C . ALA A 1 87 ? 8.913 2.539 -1.598 1.00 94.62 87 ALA A C 1
ATOM 718 O O . ALA A 1 87 ? 9.830 3.294 -1.277 1.00 94.62 87 ALA A O 1
ATOM 719 N N . ALA A 1 88 ? 7.984 2.189 -0.706 1.00 92.56 88 ALA A N 1
ATOM 720 C CA . ALA A 1 88 ? 7.945 2.748 0.647 1.00 92.56 88 ALA A CA 1
ATOM 721 C C . ALA A 1 88 ? 8.877 2.030 1.638 1.00 92.56 88 ALA A C 1
ATOM 723 O O . ALA A 1 88 ? 9.454 2.689 2.498 1.00 92.56 88 ALA A O 1
ATOM 724 N N . PHE A 1 89 ? 9.037 0.707 1.519 1.00 92.12 89 PHE A N 1
ATOM 725 C CA . PHE A 1 89 ? 9.693 -0.140 2.527 1.00 92.12 89 PHE A CA 1
ATOM 726 C C . PHE A 1 89 ? 10.627 -1.218 1.947 1.00 92.12 89 PHE A C 1
ATOM 728 O O . PHE A 1 89 ? 11.115 -2.051 2.708 1.00 92.12 89 PHE A O 1
ATOM 735 N N . ASN A 1 90 ? 10.848 -1.248 0.626 1.00 93.50 90 ASN A N 1
ATOM 736 C CA . ASN A 1 90 ? 11.571 -2.310 -0.087 1.00 93.50 90 ASN A CA 1
ATOM 737 C C . ASN A 1 90 ? 11.049 -3.725 0.203 1.00 93.50 90 ASN A C 1
ATOM 739 O O . ASN A 1 90 ? 11.822 -4.659 0.407 1.00 93.50 90 ASN A O 1
ATOM 743 N N . LYS A 1 91 ? 9.721 -3.883 0.233 1.00 91.25 91 LYS A N 1
ATOM 744 C CA . LYS A 1 91 ? 9.043 -5.167 0.464 1.00 91.25 91 LYS A CA 1
ATOM 745 C C . LYS A 1 91 ? 8.077 -5.506 -0.665 1.00 91.25 91 LYS A C 1
ATOM 747 O O . LYS A 1 91 ? 7.504 -4.613 -1.275 1.00 91.25 91 LYS A O 1
ATOM 752 N N . THR A 1 92 ? 7.855 -6.796 -0.882 1.00 90.31 92 THR A N 1
ATOM 753 C CA . THR A 1 92 ? 6.810 -7.344 -1.762 1.00 90.31 92 THR A CA 1
ATOM 754 C C . THR A 1 92 ? 6.006 -8.358 -0.961 1.00 90.31 92 THR A C 1
ATOM 756 O O . THR A 1 92 ? 6.401 -9.523 -0.907 1.00 90.31 92 THR A O 1
ATOM 759 N N . PRO A 1 93 ? 4.959 -7.912 -0.242 1.00 84.62 93 PRO A N 1
ATOM 760 C CA . PRO A 1 93 ? 4.172 -8.795 0.617 1.00 84.62 93 PRO A CA 1
ATOM 761 C C . PRO A 1 93 ? 3.424 -9.897 -0.133 1.00 84.62 93 PRO A C 1
ATOM 763 O O . PRO A 1 93 ? 3.145 -10.921 0.473 1.00 84.62 93 PRO A O 1
ATOM 766 N N . PHE A 1 94 ? 3.147 -9.698 -1.425 1.00 83.25 94 PHE A N 1
ATOM 767 C CA . PHE A 1 94 ? 2.547 -10.695 -2.313 1.00 83.25 94 PHE A CA 1
ATOM 768 C C . PHE A 1 94 ? 3.568 -11.144 -3.357 1.00 83.25 94 PHE A C 1
ATOM 770 O O . PHE A 1 94 ? 3.492 -10.722 -4.511 1.00 83.25 94 PHE A O 1
ATOM 777 N N . PRO A 1 95 ? 4.614 -11.890 -2.987 1.00 73.31 95 PRO A N 1
ATOM 778 C CA . PRO A 1 95 ? 5.503 -12.430 -4.001 1.00 73.31 95 PRO A CA 1
ATOM 779 C C . PRO A 1 95 ? 4.718 -13.417 -4.882 1.00 73.31 95 PRO A C 1
ATOM 781 O O . PRO A 1 95 ? 3.779 -14.062 -4.421 1.00 73.31 95 PRO A O 1
ATOM 784 N N . LEU A 1 96 ? 5.089 -13.491 -6.162 1.00 61.25 96 LEU A N 1
ATOM 785 C CA . LEU A 1 96 ? 4.352 -14.214 -7.212 1.00 61.25 96 LEU A CA 1
ATOM 786 C C . LEU A 1 96 ? 4.182 -15.724 -6.935 1.00 61.25 96 LEU A C 1
ATOM 788 O O . LEU A 1 96 ? 3.439 -16.394 -7.642 1.00 61.25 96 LEU A O 1
ATOM 792 N N . ASP A 1 97 ? 4.883 -16.257 -5.934 1.00 60.47 97 ASP A N 1
ATOM 793 C CA . ASP A 1 97 ? 5.049 -17.673 -5.628 1.00 60.47 97 ASP A CA 1
ATOM 794 C C . ASP A 1 97 ? 4.527 -18.097 -4.240 1.00 60.47 97 ASP A C 1
ATOM 796 O O . ASP A 1 97 ? 4.855 -19.199 -3.798 1.00 60.47 97 ASP A O 1
ATOM 800 N N . LYS A 1 98 ? 3.744 -17.270 -3.526 1.00 65.12 98 LYS A N 1
ATOM 801 C CA . LYS A 1 98 ? 3.337 -17.590 -2.142 1.00 65.12 98 LYS A CA 1
ATOM 802 C C . LYS A 1 98 ? 1.841 -17.504 -1.817 1.00 65.12 98 LYS A C 1
ATOM 804 O O . LYS A 1 98 ? 1.049 -16.813 -2.453 1.00 65.12 98 LYS A O 1
ATOM 809 N N . ASP A 1 99 ? 1.494 -18.216 -0.742 1.00 76.31 99 ASP A N 1
ATOM 810 C CA . ASP A 1 99 ? 0.145 -18.467 -0.228 1.00 76.31 99 ASP A CA 1
ATOM 811 C C . ASP A 1 99 ? -0.551 -17.269 0.448 1.00 76.31 99 ASP A C 1
ATOM 813 O O . ASP A 1 99 ? -1.703 -17.407 0.868 1.00 76.31 99 ASP A O 1
ATOM 817 N N . GLU A 1 100 ? 0.070 -16.087 0.584 1.00 80.12 100 GLU A N 1
ATOM 818 C CA . GLU A 1 100 ? -0.568 -14.953 1.278 1.00 80.12 100 GLU A CA 1
ATOM 819 C C . GLU A 1 100 ? -1.886 -14.526 0.609 1.00 80.12 100 GLU A C 1
ATOM 821 O O . GLU A 1 100 ? -2.823 -14.119 1.300 1.00 80.12 100 GLU A O 1
ATOM 826 N N . ARG A 1 101 ? -2.007 -14.698 -0.715 1.00 87.25 101 ARG A N 1
ATOM 827 C CA . ARG A 1 101 ? -3.262 -14.510 -1.463 1.00 87.25 101 ARG A CA 1
ATOM 828 C C . ARG A 1 101 ? -4.389 -15.394 -0.928 1.00 87.25 101 ARG A C 1
ATOM 830 O O . ARG A 1 101 ? -5.516 -14.928 -0.737 1.00 87.25 101 ARG A O 1
ATOM 837 N N . ASN A 1 102 ? -4.083 -16.661 -0.653 1.00 88.81 102 ASN A N 1
ATOM 838 C CA . ASN A 1 102 ? -5.063 -17.645 -0.204 1.00 88.81 102 ASN A CA 1
ATOM 839 C C . ASN A 1 102 ? -5.659 -17.255 1.151 1.00 88.81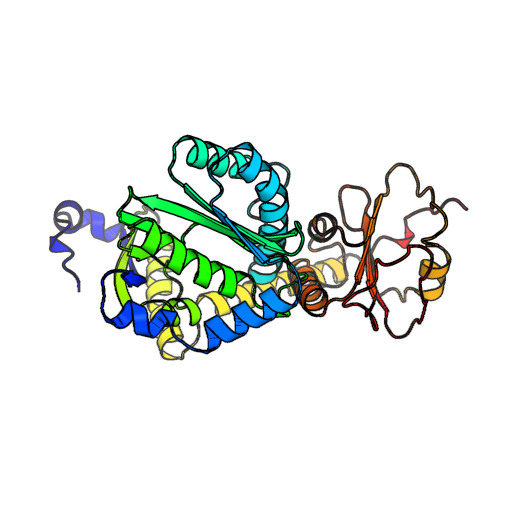 102 ASN A C 1
ATOM 841 O O . ASN A 1 102 ? -6.843 -17.478 1.380 1.00 88.81 102 ASN A O 1
ATOM 845 N N . ILE A 1 103 ? -4.893 -16.582 2.015 1.00 88.94 103 ILE A N 1
ATOM 846 C CA . ILE A 1 103 ? -5.402 -16.079 3.297 1.00 88.94 103 ILE A CA 1
ATOM 847 C C . ILE A 1 103 ? -6.542 -15.075 3.080 1.00 88.94 103 ILE A C 1
ATOM 849 O O . ILE A 1 103 ? -7.589 -15.201 3.715 1.00 88.94 103 ILE A O 1
ATOM 853 N N . PHE A 1 104 ? -6.387 -14.115 2.161 1.00 89.88 104 PHE A N 1
ATOM 854 C CA . PHE A 1 104 ? -7.444 -13.141 1.864 1.00 89.88 104 PHE A CA 1
ATOM 855 C C . PHE A 1 104 ? -8.672 -13.800 1.240 1.00 89.88 104 PHE A C 1
ATOM 857 O O . PHE A 1 104 ? -9.795 -13.475 1.622 1.00 89.88 104 PHE A O 1
ATOM 864 N N . ILE A 1 105 ? -8.470 -14.759 0.333 1.00 92.75 105 ILE A N 1
ATOM 865 C CA . ILE A 1 105 ? -9.562 -15.530 -0.273 1.00 92.75 105 ILE A CA 1
ATOM 866 C C . ILE A 1 105 ? -10.341 -16.296 0.804 1.00 92.75 105 ILE A C 1
ATOM 868 O O . ILE A 1 105 ? -11.568 -16.217 0.858 1.00 92.75 105 ILE A O 1
ATOM 872 N N . GLU A 1 106 ? -9.650 -17.002 1.697 1.00 94.25 106 GLU A N 1
ATOM 873 C CA . GLU A 1 106 ? -10.287 -17.781 2.759 1.00 94.25 106 GLU A CA 1
ATOM 874 C C . GLU A 1 106 ? -10.982 -16.893 3.798 1.00 94.25 106 GLU A C 1
ATOM 876 O O . GLU A 1 106 ? -12.094 -17.197 4.234 1.00 94.25 106 GLU A O 1
ATOM 881 N N . TRP A 1 107 ? -10.386 -15.759 4.171 1.00 93.50 107 TRP A N 1
ATOM 882 C CA . TRP A 1 107 ? -11.043 -14.780 5.037 1.00 93.50 107 TRP A CA 1
ATOM 883 C C . TRP A 1 107 ? -12.273 -14.158 4.379 1.00 93.50 107 TRP A C 1
ATOM 885 O O . TRP A 1 107 ? -13.276 -13.940 5.060 1.00 93.50 107 TRP A O 1
ATOM 895 N N . PHE A 1 108 ? -12.242 -13.929 3.067 1.00 94.81 108 PHE A N 1
ATOM 896 C CA . PHE A 1 108 ? -13.409 -13.460 2.331 1.00 94.81 108 PHE A CA 1
ATOM 897 C C . PHE A 1 108 ? -14.536 -14.497 2.331 1.00 94.81 108 PHE A C 1
ATOM 899 O O . PHE A 1 108 ? -15.666 -14.156 2.671 1.00 94.81 108 PHE A O 1
ATOM 906 N N . LYS A 1 109 ? -14.236 -15.776 2.044 1.00 95.50 109 LYS A N 1
ATOM 907 C CA . LYS A 1 109 ? -15.223 -16.879 2.095 1.00 95.50 109 LYS A CA 1
ATOM 908 C C . LYS A 1 109 ? -15.897 -16.991 3.458 1.00 95.50 109 LYS A C 1
ATOM 910 O O . LYS A 1 109 ? -17.093 -17.244 3.541 1.00 95.50 109 LYS A O 1
ATOM 915 N N . LYS A 1 110 ? -15.127 -16.788 4.528 1.00 94.94 110 LYS A N 1
ATOM 916 C CA . LYS A 1 110 ? -15.624 -16.808 5.910 1.00 94.94 110 LYS A CA 1
ATOM 917 C C . LYS A 1 110 ? -16.379 -15.538 6.303 1.00 94.94 110 LYS A C 1
ATOM 919 O O . LYS A 1 110 ? -16.830 -15.437 7.439 1.00 94.94 110 LYS A O 1
ATOM 924 N N . GLY A 1 111 ? -16.489 -14.556 5.406 1.00 93.44 111 GLY A N 1
ATOM 925 C CA . GLY A 1 111 ? -17.103 -13.272 5.703 1.00 93.44 111 GLY A CA 1
ATOM 926 C C . GLY A 1 111 ? -16.366 -12.538 6.822 1.00 93.44 111 GLY A C 1
ATOM 927 O O .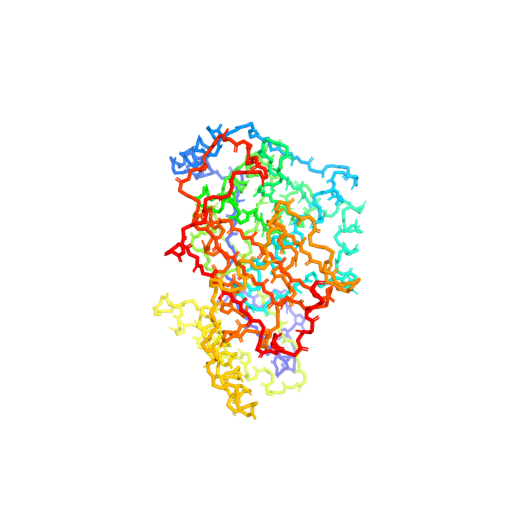 GLY A 1 111 ? -17.009 -11.948 7.680 1.00 93.44 111 GLY A O 1
ATOM 928 N N . LEU A 1 112 ? -15.036 -12.600 6.863 1.00 93.81 112 LEU A N 1
ATOM 929 C CA . LEU A 1 112 ? -14.212 -11.855 7.824 1.00 93.81 112 LEU A CA 1
ATOM 930 C C . LEU A 1 112 ? -13.689 -10.540 7.243 1.00 93.81 112 LEU A C 1
ATOM 932 O O . LEU A 1 112 ? -13.093 -9.741 7.965 1.00 93.81 112 LEU A O 1
ATOM 936 N N . LEU A 1 113 ? -13.903 -10.311 5.946 1.00 94.94 113 LEU A N 1
ATOM 937 C CA . LEU A 1 113 ? -13.421 -9.130 5.246 1.00 94.94 113 LEU A CA 1
ATOM 938 C C . LEU A 1 113 ? -14.558 -8.194 4.849 1.00 94.94 113 LEU A C 1
ATOM 940 O O . LEU A 1 113 ? -15.647 -8.631 4.484 1.00 94.94 113 LEU A O 1
ATOM 944 N N . HIS A 1 114 ? -14.256 -6.900 4.873 1.00 95.75 114 HIS A N 1
ATOM 945 C CA . HIS A 1 114 ? -14.985 -5.865 4.149 1.00 95.75 114 HIS A CA 1
ATOM 946 C C . HIS A 1 114 ? -14.078 -5.372 3.022 1.00 95.75 114 HIS A C 1
ATOM 948 O O . HIS A 1 114 ? -12.972 -4.894 3.287 1.00 95.75 114 HIS A O 1
ATOM 954 N N . ALA A 1 115 ? -14.490 -5.569 1.772 1.00 96.31 115 ALA A N 1
ATOM 955 C CA . ALA A 1 115 ? -13.660 -5.310 0.603 1.00 96.31 115 ALA A CA 1
ATOM 956 C C . ALA A 1 115 ? -14.379 -4.352 -0.343 1.00 96.31 115 ALA A C 1
ATOM 958 O O . ALA A 1 115 ? -15.520 -4.578 -0.728 1.00 96.31 115 ALA A O 1
ATOM 959 N N . THR A 1 116 ? -13.704 -3.279 -0.736 1.00 97.75 116 THR A N 1
ATOM 960 C CA . THR A 1 116 ? -14.264 -2.270 -1.637 1.00 97.75 116 THR A CA 1
ATOM 961 C C . THR A 1 116 ? -13.278 -1.925 -2.738 1.00 97.75 116 THR A C 1
ATOM 963 O O . THR A 1 116 ? -12.062 -1.904 -2.521 1.00 97.75 116 THR A O 1
ATOM 966 N N . ALA A 1 117 ? -13.814 -1.615 -3.912 1.00 97.81 117 ALA A N 1
ATOM 967 C CA . ALA A 1 117 ? -13.072 -1.212 -5.095 1.00 97.81 117 ALA A CA 1
ATOM 968 C C . ALA A 1 117 ? -13.553 0.159 -5.584 1.00 97.81 117 ALA A C 1
ATOM 970 O O . ALA A 1 117 ? -14.724 0.517 -5.455 1.00 97.81 117 ALA A O 1
ATOM 971 N N . LEU A 1 118 ? -12.624 0.930 -6.138 1.00 97.81 118 LEU A N 1
ATOM 972 C CA . LEU A 1 118 ? -12.893 2.188 -6.815 1.00 97.81 118 LEU A CA 1
ATOM 973 C C . LEU A 1 118 ? -12.445 2.045 -8.266 1.00 97.81 118 LEU A C 1
ATOM 975 O O . LEU A 1 118 ? -11.269 1.782 -8.528 1.00 97.81 118 LEU A O 1
ATOM 979 N N . TRP A 1 119 ? -13.381 2.237 -9.186 1.00 96.88 119 TRP A N 1
ATOM 980 C CA . TRP A 1 119 ? -13.211 2.057 -10.621 1.00 96.88 119 TRP A CA 1
ATOM 981 C C . TRP A 1 119 ? -13.343 3.390 -11.350 1.00 96.88 119 TRP A C 1
ATOM 983 O O . TRP A 1 119 ? -14.182 4.209 -10.986 1.00 96.88 119 TRP A O 1
ATOM 993 N N . LEU A 1 120 ? -12.534 3.598 -12.383 1.00 95.50 120 LEU A N 1
ATOM 994 C CA . LEU A 1 120 ? -12.644 4.721 -13.309 1.00 95.50 120 LEU A CA 1
ATOM 995 C C . LEU A 1 120 ? -12.633 4.166 -14.727 1.00 95.50 120 LEU A C 1
ATOM 997 O O . LEU A 1 120 ? -11.638 3.559 -15.120 1.00 95.50 120 LEU A O 1
ATOM 1001 N N . ASP A 1 121 ? -13.728 4.349 -15.464 1.00 94.81 121 ASP A N 1
ATOM 1002 C CA . ASP A 1 121 ? -13.893 3.798 -16.819 1.00 94.81 121 ASP A CA 1
ATOM 1003 C C . ASP A 1 121 ? -13.526 2.300 -16.872 1.00 94.81 121 ASP A C 1
ATOM 1005 O O . ASP A 1 121 ? -12.671 1.868 -17.647 1.00 94.81 121 ASP A O 1
ATOM 1009 N N . ASP A 1 122 ? -14.109 1.528 -15.947 1.00 92.31 122 ASP A N 1
ATOM 1010 C CA . ASP A 1 122 ? -13.898 0.083 -15.756 1.00 92.31 122 ASP A CA 1
ATOM 1011 C C . ASP A 1 122 ? -12.467 -0.345 -15.374 1.00 92.31 122 ASP A C 1
ATOM 1013 O O . ASP A 1 122 ? -12.163 -1.537 -15.291 1.00 92.31 122 ASP A O 1
ATOM 1017 N N . LYS A 1 123 ? -11.574 0.602 -15.063 1.00 93.75 123 LYS A N 1
ATOM 1018 C CA . LYS A 1 123 ? -10.223 0.317 -14.556 1.00 93.75 123 LYS A CA 1
ATOM 1019 C C . LYS A 1 123 ? -10.159 0.473 -13.049 1.00 93.75 123 LYS A C 1
ATOM 1021 O O . LYS A 1 123 ? -10.620 1.475 -12.505 1.00 93.75 123 LYS A O 1
ATOM 1026 N N . LEU A 1 124 ? -9.528 -0.481 -12.368 1.00 95.94 124 LEU A N 1
ATOM 1027 C CA . LEU A 1 124 ? -9.332 -0.399 -10.926 1.00 95.94 124 LEU A CA 1
ATOM 1028 C C . LEU A 1 124 ? -8.350 0.735 -10.608 1.00 95.94 124 LEU A C 1
ATOM 1030 O O . LEU A 1 124 ? -7.186 0.698 -11.005 1.00 95.94 124 LEU A O 1
ATOM 1034 N N . ILE A 1 125 ? -8.801 1.733 -9.853 1.00 96.44 125 ILE A N 1
ATOM 1035 C CA . ILE A 1 125 ? -7.963 2.856 -9.417 1.00 96.44 125 ILE A CA 1
ATOM 1036 C C . ILE A 1 125 ? -7.701 2.867 -7.912 1.00 96.44 125 ILE A C 1
ATOM 1038 O O . ILE A 1 125 ? -6.759 3.527 -7.473 1.00 96.44 125 ILE A O 1
ATOM 1042 N N . GLY A 1 126 ? -8.476 2.122 -7.125 1.00 96.62 126 GLY A N 1
ATOM 1043 C CA . GLY A 1 126 ? -8.326 2.012 -5.676 1.00 96.62 126 GLY A CA 1
ATOM 1044 C C . GLY A 1 126 ? -8.933 0.725 -5.136 1.00 96.62 126 GLY A C 1
ATOM 1045 O O . GLY A 1 126 ? -9.930 0.239 -5.664 1.00 96.62 126 GLY A O 1
ATOM 1046 N N . ALA A 1 127 ? -8.340 0.181 -4.078 1.00 97.06 127 ALA A N 1
ATOM 1047 C CA . ALA A 1 127 ? -8.921 -0.918 -3.322 1.00 97.06 127 ALA A CA 1
ATOM 1048 C C . ALA A 1 127 ? -8.629 -0.773 -1.831 1.00 97.06 127 ALA A C 1
ATOM 1050 O O . ALA A 1 127 ? -7.513 -0.412 -1.433 1.00 97.06 127 ALA A O 1
ATOM 1051 N N . ILE A 1 128 ? -9.633 -1.091 -1.017 1.00 96.50 128 ILE A N 1
ATOM 1052 C CA . ILE A 1 128 ? -9.507 -1.187 0.432 1.00 96.50 128 ILE A CA 1
ATOM 1053 C C . ILE A 1 128 ? -10.120 -2.511 0.883 1.00 96.50 128 ILE A C 1
ATOM 1055 O O . ILE A 1 128 ? -11.315 -2.734 0.705 1.00 96.50 128 ILE A O 1
ATOM 1059 N N . ILE A 1 129 ? -9.296 -3.375 1.473 1.00 95.12 129 ILE A N 1
ATOM 1060 C CA . ILE A 1 129 ? -9.698 -4.635 2.101 1.00 95.12 129 ILE A CA 1
ATOM 1061 C C . ILE A 1 129 ? -9.391 -4.521 3.589 1.00 95.12 129 ILE A C 1
ATOM 1063 O O . ILE A 1 129 ? -8.254 -4.258 3.974 1.00 95.12 129 ILE A O 1
ATOM 1067 N N . MET A 1 130 ? -10.396 -4.719 4.428 1.00 95.12 130 MET A N 1
ATOM 1068 C CA . MET A 1 130 ? -10.323 -4.580 5.880 1.00 95.12 130 MET A CA 1
ATOM 1069 C C . MET A 1 130 ? -10.815 -5.843 6.557 1.00 95.12 130 MET A C 1
ATOM 1071 O O . MET A 1 130 ? -11.631 -6.570 5.999 1.00 95.12 130 MET A O 1
ATOM 1075 N N . ILE A 1 131 ? -10.362 -6.065 7.785 1.00 94.12 131 ILE A N 1
ATOM 1076 C CA . ILE A 1 131 ? -10.929 -7.100 8.649 1.00 94.12 131 ILE A CA 1
ATOM 1077 C C . ILE A 1 131 ? -12.145 -6.497 9.348 1.00 94.12 131 ILE A C 1
ATOM 1079 O O . ILE A 1 131 ? -12.050 -5.392 9.888 1.00 94.12 131 ILE A O 1
ATOM 1083 N N . ARG A 1 132 ? -13.273 -7.204 9.342 1.00 92.88 132 ARG A N 1
ATOM 1084 C CA . ARG A 1 132 ? -14.460 -6.821 10.112 1.00 92.88 132 ARG A CA 1
ATOM 1085 C C . ARG A 1 132 ? -14.570 -7.666 11.375 1.00 92.88 132 ARG A C 1
ATOM 1087 O O . ARG A 1 132 ? -14.328 -8.870 11.341 1.00 92.88 132 ARG A O 1
ATOM 1094 N N . ASP A 1 133 ? -14.946 -7.018 12.465 1.00 89.94 133 ASP A N 1
ATOM 1095 C CA . ASP A 1 133 ? -15.299 -7.641 13.733 1.00 89.94 133 ASP A CA 1
ATOM 1096 C C . ASP A 1 133 ? -16.815 -7.505 13.926 1.00 89.94 133 ASP A C 1
ATOM 1098 O O . ASP A 1 133 ? -17.344 -6.457 14.323 1.00 89.94 133 ASP A O 1
ATOM 1102 N N . GLY A 1 134 ? -17.524 -8.552 13.497 1.00 85.44 134 GLY A N 1
ATOM 1103 C CA . GLY A 1 134 ? -18.978 -8.543 13.374 1.00 85.44 134 GLY A CA 1
ATOM 1104 C C . GLY A 1 134 ? -19.486 -7.413 12.471 1.00 85.44 134 GLY A C 1
ATOM 1105 O O . GLY A 1 134 ? -18.851 -7.045 11.481 1.00 85.44 134 GLY A O 1
ATOM 1106 N N . ASN A 1 135 ? -20.643 -6.858 12.836 1.00 80.19 135 ASN A N 1
ATOM 1107 C CA . ASN A 1 135 ? -21.262 -5.717 12.149 1.00 80.19 135 ASN A CA 1
ATOM 1108 C C . ASN A 1 135 ? -20.986 -4.382 12.858 1.00 80.19 135 ASN A C 1
ATOM 1110 O O . ASN A 1 135 ? -21.603 -3.374 12.543 1.00 80.19 135 ASN A O 1
ATOM 1114 N N . HIS A 1 136 ? -20.091 -4.372 13.848 1.00 89.38 136 HIS A N 1
ATOM 1115 C CA . HIS A 1 136 ? -19.900 -3.215 14.716 1.00 89.38 136 HIS A CA 1
ATOM 1116 C C . HIS A 1 136 ? -18.627 -2.442 14.367 1.00 89.38 136 HIS A C 1
ATOM 1118 O O . HIS A 1 136 ? -18.654 -1.214 14.283 1.00 89.38 136 HIS A O 1
ATOM 1124 N N . THR A 1 137 ? -17.522 -3.152 14.113 1.00 94.19 137 THR A N 1
ATOM 1125 C CA . THR A 1 137 ? -16.213 -2.532 13.873 1.00 94.19 137 THR A CA 1
ATOM 1126 C C . THR A 1 137 ? -15.556 -3.059 12.605 1.00 94.19 137 THR A C 1
ATOM 1128 O O . THR A 1 137 ? -15.543 -4.259 12.341 1.00 94.19 137 THR A O 1
ATOM 1131 N N . VAL A 1 138 ? -14.924 -2.165 11.848 1.00 95.06 138 VAL A N 1
ATOM 1132 C CA . VAL A 1 138 ? -13.955 -2.528 10.807 1.00 95.06 138 VAL A CA 1
ATOM 1133 C C . VAL A 1 138 ? -12.565 -2.009 11.153 1.00 95.06 138 VAL A C 1
ATOM 1135 O O . VAL A 1 138 ? -12.387 -0.913 11.686 1.00 95.06 138 VAL A O 1
ATOM 1138 N N . HIS A 1 139 ? -11.555 -2.809 10.833 1.00 94.19 139 HIS A N 1
ATOM 1139 C CA . HIS A 1 139 ? -10.156 -2.518 11.098 1.00 94.19 139 HIS A CA 1
ATOM 1140 C C . HIS A 1 139 ? -9.433 -2.234 9.785 1.00 94.19 139 HIS A C 1
ATOM 1142 O O . HIS A 1 139 ? -9.247 -3.124 8.952 1.00 94.19 139 HIS A O 1
ATOM 1148 N N . LEU A 1 140 ? -8.901 -1.019 9.652 1.00 87.19 140 LEU A N 1
ATOM 1149 C CA . LEU A 1 140 ? -8.084 -0.581 8.516 1.00 87.19 140 LEU A CA 1
ATOM 1150 C C . LEU A 1 140 ? -6.701 -1.277 8.460 1.00 87.19 140 LEU A C 1
ATOM 1152 O O . LEU A 1 140 ? -5.825 -0.892 7.694 1.00 87.19 140 LEU A O 1
ATOM 1156 N N . ALA A 1 141 ? -6.484 -2.319 9.265 1.00 69.44 141 ALA A N 1
ATOM 1157 C CA . ALA A 1 141 ? -5.251 -3.101 9.337 1.00 69.44 141 ALA A CA 1
ATOM 1158 C C . ALA A 1 141 ? -5.049 -4.075 8.152 1.00 69.44 141 ALA A C 1
ATOM 1160 O O . ALA A 1 141 ? -4.161 -4.921 8.213 1.00 69.44 141 ALA A O 1
ATOM 1161 N N . GLY A 1 142 ? -5.868 -3.986 7.100 1.00 75.94 142 GLY A N 1
ATOM 1162 C CA . GLY A 1 142 ? -5.748 -4.816 5.903 1.00 75.94 142 GLY A CA 1
ATOM 1163 C C . GLY A 1 142 ? -4.964 -4.145 4.768 1.00 75.94 142 GLY A C 1
ATOM 1164 O O . GLY A 1 142 ? -3.890 -3.576 4.971 1.00 75.94 142 GLY A O 1
ATOM 1165 N N . LEU A 1 143 ? -5.490 -4.233 3.546 1.00 88.88 143 LEU A N 1
ATOM 1166 C CA . LEU A 1 143 ? -4.852 -3.735 2.329 1.00 88.88 143 LEU A CA 1
ATOM 1167 C C . LEU A 1 143 ? -5.479 -2.418 1.893 1.00 88.88 143 LEU A C 1
ATOM 1169 O O . LEU A 1 143 ? -6.667 -2.360 1.606 1.00 88.88 143 LEU A O 1
ATOM 1173 N N . ILE A 1 144 ? -4.660 -1.375 1.777 1.00 92.06 144 ILE A N 1
ATOM 1174 C CA . ILE A 1 144 ? -5.026 -0.122 1.111 1.00 92.06 144 ILE A CA 1
ATOM 1175 C C . ILE A 1 144 ? -4.073 0.053 -0.057 1.00 92.06 144 ILE A C 1
ATOM 1177 O O . ILE A 1 144 ? -2.853 0.128 0.134 1.00 92.06 144 ILE A O 1
ATOM 1181 N N . THR A 1 145 ? -4.616 0.129 -1.263 1.00 94.56 145 THR A N 1
ATOM 1182 C CA . THR A 1 145 ? -3.808 0.295 -2.465 1.00 94.56 145 THR A CA 1
ATOM 1183 C C . THR A 1 145 ? -4.527 1.123 -3.517 1.00 94.56 145 THR A C 1
ATOM 1185 O O . THR A 1 145 ? -5.731 1.365 -3.431 1.00 94.56 145 THR A O 1
ATOM 1188 N N . TYR A 1 146 ? -3.773 1.613 -4.492 1.00 95.56 146 TYR A N 1
ATOM 1189 C CA . TYR A 1 146 ? -4.304 2.396 -5.595 1.00 95.56 146 TYR A CA 1
ATOM 1190 C C . TYR A 1 146 ? -3.418 2.289 -6.826 1.00 95.56 146 TYR A C 1
ATOM 1192 O O . TYR A 1 146 ? -2.214 2.055 -6.721 1.00 95.56 146 TYR A O 1
ATOM 1200 N N . SER A 1 147 ? -4.024 2.519 -7.988 1.00 95.44 147 SER A N 1
ATOM 1201 C CA . SER A 1 147 ? -3.303 2.562 -9.254 1.00 95.44 147 SER A CA 1
ATOM 1202 C C . SER A 1 147 ? -2.304 3.724 -9.247 1.00 95.44 147 SER A C 1
ATOM 1204 O O . SER A 1 147 ? -2.728 4.879 -9.106 1.00 95.44 147 SER A O 1
ATOM 1206 N N . PRO A 1 148 ? -1.006 3.480 -9.495 1.00 93.81 148 PRO A N 1
ATOM 1207 C CA . PRO A 1 148 ? -0.003 4.541 -9.521 1.00 93.81 148 PRO A CA 1
ATOM 1208 C C . PRO A 1 148 ? -0.253 5.564 -10.641 1.00 93.81 148 PRO A C 1
ATOM 1210 O O . PRO A 1 148 ? -0.054 6.753 -10.418 1.00 93.81 148 PRO A O 1
ATOM 1213 N N . PHE A 1 149 ? -0.841 5.141 -11.770 1.00 91.56 149 PHE A N 1
ATOM 1214 C CA . PHE A 1 149 ? -1.266 6.026 -12.869 1.00 91.56 149 PHE A CA 1
ATOM 1215 C C . PHE A 1 149 ? -2.248 7.135 -12.459 1.00 91.56 149 PHE A C 1
ATOM 1217 O O . PHE A 1 149 ? -2.428 8.107 -13.179 1.00 91.56 149 PHE A O 1
ATOM 1224 N N . HIS A 1 150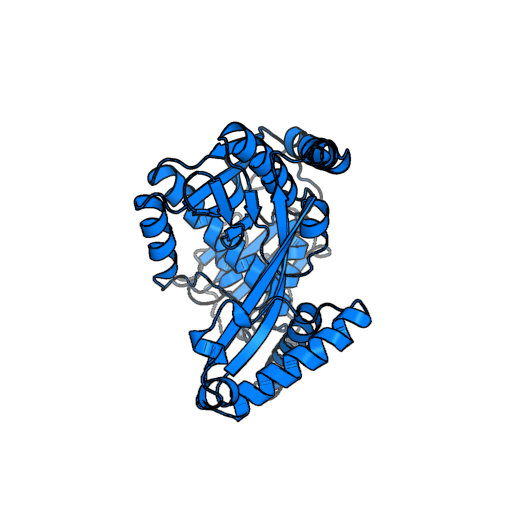 ? -2.914 6.996 -11.310 1.00 89.25 150 HIS A N 1
ATOM 1225 C CA . HIS A 1 150 ? -3.897 7.966 -10.829 1.00 89.25 150 HIS A CA 1
ATOM 1226 C C . HIS A 1 150 ? -3.452 8.642 -9.526 1.00 89.25 150 HIS A C 1
ATOM 1228 O O . HIS A 1 150 ? -4.212 9.427 -8.955 1.00 89.25 150 HIS A O 1
ATOM 1234 N N . GLY A 1 151 ? -2.230 8.379 -9.037 1.00 85.62 151 GLY A N 1
ATOM 1235 C CA . GLY A 1 151 ? -1.775 8.805 -7.708 1.00 85.62 151 GLY A CA 1
ATOM 1236 C C . GLY A 1 151 ? -1.867 10.318 -7.473 1.00 85.62 151 GLY A C 1
ATOM 1237 O O . GLY A 1 151 ? -2.272 10.747 -6.386 1.00 85.62 151 GLY A O 1
ATOM 1238 N N . ARG A 1 152 ? -1.656 11.137 -8.516 1.00 85.12 152 ARG A N 1
ATOM 1239 C CA . ARG A 1 152 ? -1.796 12.607 -8.473 1.00 85.12 152 ARG A CA 1
ATOM 1240 C C . ARG A 1 152 ? -3.179 13.085 -8.013 1.00 85.12 152 ARG A C 1
ATOM 1242 O O . ARG A 1 152 ? -3.301 14.143 -7.390 1.00 85.12 152 ARG A O 1
ATOM 1249 N N . TYR A 1 153 ? -4.227 12.305 -8.272 1.00 86.50 153 TYR A N 1
ATOM 1250 C CA . TYR A 1 153 ? -5.596 12.624 -7.861 1.00 86.50 153 TYR A CA 1
ATOM 1251 C C . TYR A 1 153 ? -5.953 12.092 -6.464 1.00 86.50 153 TYR A C 1
ATOM 1253 O O . TYR A 1 153 ? -7.050 12.338 -5.968 1.00 86.50 153 TYR A O 1
ATOM 1261 N N . SER A 1 154 ? -5.005 11.442 -5.781 1.00 89.19 154 SER A N 1
ATOM 1262 C CA . SER A 1 154 ? -5.180 10.833 -4.456 1.00 89.19 154 SER A CA 1
ATOM 1263 C C . SER A 1 154 ? -6.342 9.822 -4.375 1.00 89.19 154 SER A C 1
ATOM 1265 O O . SER A 1 154 ? -7.165 9.938 -3.462 1.00 89.19 154 SER A O 1
ATOM 1267 N N . PRO A 1 155 ? -6.415 8.821 -5.273 1.00 92.69 155 PRO A N 1
ATOM 1268 C CA . PRO A 1 155 ? -7.482 7.819 -5.303 1.00 92.69 155 PRO A CA 1
ATOM 1269 C C . PRO A 1 155 ? -7.681 7.130 -3.953 1.00 92.69 155 PRO A C 1
ATOM 1271 O O . PRO A 1 155 ? -8.812 7.025 -3.506 1.00 92.69 155 PRO A O 1
ATOM 1274 N N . GLY A 1 156 ? -6.611 6.779 -3.227 1.00 92.62 156 GLY A N 1
ATOM 1275 C CA . GLY A 1 156 ? -6.742 6.168 -1.896 1.00 92.62 156 GLY A CA 1
ATOM 1276 C C . GLY A 1 156 ? -7.472 7.046 -0.868 1.00 92.62 156 GLY A C 1
ATOM 1277 O O . GLY A 1 156 ? -8.183 6.535 -0.009 1.00 92.62 156 GLY A O 1
ATOM 1278 N N . LEU A 1 157 ? -7.353 8.374 -0.971 1.00 92.50 157 LEU A N 1
ATOM 1279 C CA . LEU A 1 157 ? -8.059 9.308 -0.090 1.00 92.50 157 LEU A CA 1
ATOM 1280 C C . LEU A 1 157 ? -9.538 9.448 -0.470 1.00 92.50 157 LEU A C 1
ATOM 1282 O O . LEU A 1 157 ? -10.388 9.554 0.409 1.00 92.50 157 LEU A O 1
ATOM 1286 N N . VAL A 1 158 ? -9.831 9.461 -1.773 1.00 94.88 158 VAL A N 1
ATOM 1287 C CA . VAL A 1 158 ? -11.207 9.461 -2.291 1.00 94.88 158 VAL A CA 1
ATOM 1288 C C . VAL A 1 158 ? -11.903 8.148 -1.945 1.00 94.88 158 VAL A C 1
ATOM 1290 O O . VAL A 1 158 ? -13.036 8.167 -1.478 1.00 94.88 158 VAL A O 1
ATOM 1293 N N . HIS A 1 159 ? -11.201 7.025 -2.086 1.00 96.25 159 HIS A N 1
ATOM 1294 C CA . HIS A 1 159 ? -11.682 5.706 -1.695 1.00 96.25 159 HIS A CA 1
ATOM 1295 C C . HIS A 1 159 ? -12.018 5.672 -0.208 1.00 96.25 159 HIS A C 1
ATOM 1297 O O . HIS A 1 159 ? -13.142 5.340 0.141 1.00 96.25 159 HIS A O 1
ATOM 1303 N N . LEU A 1 160 ? -11.096 6.090 0.669 1.00 94.94 160 LEU A N 1
ATOM 1304 C CA . LEU A 1 160 ? -11.353 6.130 2.111 1.00 94.94 160 LEU A CA 1
ATOM 1305 C C . LEU A 1 160 ? -12.567 7.007 2.457 1.00 94.94 160 LEU A C 1
ATOM 1307 O O . LEU A 1 160 ? -13.366 6.636 3.308 1.00 94.94 160 LEU A O 1
ATOM 1311 N N . TYR A 1 161 ? -12.735 8.144 1.779 1.00 95.06 161 TYR A N 1
ATOM 1312 C CA . TYR A 1 161 ? -13.903 9.008 1.952 1.00 95.06 161 TYR A CA 1
ATOM 1313 C C . TYR A 1 161 ? -15.224 8.300 1.602 1.00 95.06 161 TYR A C 1
ATOM 1315 O O . TYR A 1 161 ? -16.157 8.323 2.402 1.00 95.06 161 TYR A O 1
ATOM 1323 N N . LEU A 1 162 ? -15.292 7.644 0.440 1.00 96.50 162 LEU A N 1
ATOM 1324 C CA . LEU A 1 162 ? -16.483 6.908 -0.002 1.00 96.50 162 LEU A CA 1
ATOM 1325 C C . LEU A 1 162 ? -16.759 5.682 0.874 1.00 96.50 162 LEU A C 1
ATOM 1327 O O . LEU A 1 162 ? -17.902 5.416 1.228 1.00 96.50 162 LEU A O 1
ATOM 1331 N N . LEU A 1 163 ? -15.702 4.989 1.294 1.00 96.25 163 LEU A N 1
ATOM 1332 C CA . LEU A 1 163 ? -15.782 3.869 2.221 1.00 96.25 163 LEU A CA 1
ATOM 1333 C C . LEU A 1 163 ? -16.401 4.282 3.557 1.00 96.25 163 LEU A C 1
ATOM 1335 O O . LEU A 1 163 ? -17.281 3.597 4.056 1.00 96.25 163 LEU A O 1
ATOM 1339 N N . VAL A 1 164 ? -15.967 5.405 4.127 1.00 95.44 164 VAL A N 1
ATOM 1340 C CA . VAL A 1 164 ? -16.504 5.919 5.394 1.00 95.44 164 VAL A CA 1
ATOM 1341 C C . VAL A 1 164 ? -18.003 6.215 5.293 1.00 95.44 164 VAL A C 1
ATOM 1343 O O . VAL A 1 164 ? -18.748 5.886 6.211 1.00 95.44 164 VAL A O 1
ATOM 1346 N N . LEU A 1 165 ? -18.458 6.794 4.177 1.00 95.25 165 LEU A N 1
ATOM 1347 C CA . LEU A 1 165 ? -19.890 6.990 3.925 1.00 95.25 165 LEU A CA 1
ATOM 1348 C C . LEU A 1 165 ? -20.624 5.649 3.854 1.00 95.25 165 LEU A C 1
ATOM 1350 O O . LEU A 1 165 ? -21.631 5.463 4.533 1.00 95.25 165 LEU A O 1
ATOM 1354 N N . ARG A 1 166 ? -20.067 4.697 3.100 1.00 96.31 166 ARG A N 1
ATOM 1355 C CA . ARG A 1 166 ? -20.665 3.377 2.918 1.00 96.31 166 ARG A CA 1
ATOM 1356 C C . ARG A 1 166 ? -20.782 2.589 4.222 1.00 96.31 166 ARG A C 1
ATOM 1358 O O . ARG A 1 166 ? -21.819 1.997 4.479 1.00 96.31 166 ARG A O 1
ATOM 1365 N N . LEU A 1 167 ? -19.743 2.591 5.054 1.00 96.00 167 LEU A N 1
ATOM 1366 C CA . LEU A 1 167 ? -19.746 1.893 6.343 1.00 96.00 167 LEU A CA 1
ATOM 1367 C C . LEU A 1 167 ? -20.828 2.436 7.280 1.00 96.00 167 LEU A C 1
ATOM 1369 O O . LEU A 1 167 ? -21.487 1.662 7.968 1.00 96.00 167 LEU A O 1
ATOM 1373 N N . LYS A 1 168 ? -21.046 3.757 7.270 1.00 95.44 168 LYS A N 1
ATOM 1374 C CA . LYS A 1 168 ? -22.130 4.378 8.032 1.00 95.44 168 LYS A CA 1
ATOM 1375 C C . LYS A 1 168 ? -23.505 3.943 7.527 1.00 95.44 168 LYS A C 1
ATOM 1377 O O . LYS A 1 168 ? -24.373 3.640 8.336 1.00 95.44 168 LYS A O 1
ATOM 1382 N N . GLU A 1 169 ? -23.705 3.899 6.210 1.00 95.56 169 GLU A N 1
ATOM 1383 C CA . GLU A 1 169 ? -24.951 3.396 5.608 1.00 95.56 169 GLU A CA 1
ATOM 1384 C C . GLU A 1 169 ? -25.203 1.918 5.937 1.00 95.56 169 GLU A C 1
ATOM 1386 O O . GLU A 1 169 ? -26.344 1.513 6.128 1.00 95.56 169 GLU A O 1
ATOM 1391 N N . GLU A 1 170 ? -24.139 1.118 6.016 1.00 94.81 170 GLU A N 1
ATOM 1392 C CA . GLU A 1 170 ? -24.194 -0.302 6.381 1.00 94.81 170 GLU A CA 1
ATOM 1393 C C . GLU A 1 170 ? -24.392 -0.536 7.891 1.00 94.81 170 GLU A C 1
ATOM 1395 O O . GLU A 1 170 ? -24.593 -1.678 8.303 1.00 94.81 170 GLU A O 1
ATOM 1400 N N . GLY A 1 171 ? -24.377 0.521 8.711 1.00 95.50 171 GLY A N 1
ATOM 1401 C CA . GLY A 1 171 ? -24.658 0.451 10.147 1.00 95.50 171 GLY A CA 1
ATOM 1402 C C . GLY A 1 171 ? -23.460 0.087 11.028 1.00 95.50 171 GLY A C 1
ATOM 1403 O O . GLY A 1 171 ? -23.656 -0.338 12.164 1.00 95.50 171 GLY A O 1
ATOM 1404 N N . PHE A 1 172 ? -22.224 0.243 10.544 1.00 96.38 172 PHE A N 1
ATOM 1405 C CA . PHE A 1 172 ? -21.045 0.110 11.405 1.00 96.38 172 PHE A CA 1
ATOM 1406 C C . PHE A 1 172 ? -20.963 1.271 12.407 1.00 96.38 172 PHE A C 1
ATOM 1408 O O . PHE A 1 172 ? -21.345 2.398 12.095 1.00 96.38 172 PHE A O 1
ATOM 1415 N N . HIS A 1 173 ? -20.395 1.008 13.588 1.00 95.88 173 HIS A N 1
ATOM 1416 C CA . HIS A 1 173 ? -20.215 2.003 14.656 1.00 95.88 173 HIS A CA 1
ATOM 1417 C C . HIS A 1 173 ? -18.796 2.568 14.679 1.00 95.88 173 HIS A C 1
ATOM 1419 O O . HIS A 1 173 ? -18.612 3.770 14.860 1.00 95.88 173 HIS A O 1
ATOM 1425 N N . PHE A 1 174 ? -17.795 1.729 14.386 1.00 96.19 174 PHE A N 1
ATOM 1426 C CA . PHE A 1 174 ? -16.394 2.135 14.446 1.00 96.19 174 PHE A CA 1
ATOM 1427 C C . PHE A 1 174 ? -15.583 1.723 13.216 1.00 96.19 174 PHE A C 1
ATOM 1429 O O . PHE A 1 174 ? -15.644 0.588 12.737 1.00 96.19 174 PHE A O 1
ATOM 1436 N N . LEU A 1 175 ? -14.724 2.635 12.762 1.00 96.25 175 LEU A N 1
ATOM 1437 C CA . LEU A 1 175 ? -13.600 2.345 11.876 1.00 96.25 175 LEU A CA 1
ATOM 1438 C C . LEU A 1 175 ? -12.287 2.611 12.619 1.00 96.25 175 LEU A C 1
ATOM 1440 O O . LEU A 1 175 ? -11.922 3.754 12.896 1.00 96.25 175 LEU A O 1
ATOM 1444 N N . LYS A 1 176 ? -11.540 1.544 12.907 1.00 95.19 176 LYS A N 1
ATOM 1445 C CA . LYS A 1 176 ? -10.225 1.619 13.557 1.00 95.19 176 LYS A CA 1
ATOM 1446 C C . LYS A 1 176 ? -9.140 1.825 12.508 1.00 95.19 176 LYS A C 1
ATOM 1448 O O . LYS A 1 176 ? -8.898 0.946 11.683 1.00 95.19 176 LYS A O 1
ATOM 1453 N N . LEU A 1 177 ? -8.449 2.964 12.547 1.00 92.88 177 LEU A N 1
ATOM 1454 C CA . LEU A 1 177 ? -7.530 3.389 11.483 1.00 92.88 177 LEU A CA 1
ATOM 1455 C C . LEU A 1 177 ? -6.125 2.780 11.582 1.00 92.88 177 LEU A C 1
ATOM 1457 O O . LEU A 1 177 ? -5.297 3.035 10.706 1.00 92.88 177 LEU A O 1
ATOM 1461 N N . SER A 1 178 ? -5.873 1.932 12.583 1.00 89.94 178 SER A N 1
ATOM 1462 C CA . SER A 1 178 ? -4.584 1.329 12.953 1.00 89.94 178 SER A CA 1
ATOM 1463 C C . SER A 1 178 ? -3.536 2.343 13.446 1.00 89.94 178 SER A C 1
ATOM 1465 O O . SER A 1 178 ? -3.450 3.463 12.926 1.00 89.94 178 SER A O 1
ATOM 1467 N N . PRO A 1 179 ? -2.656 1.956 14.389 1.00 87.81 179 PRO A N 1
ATOM 1468 C CA . PRO A 1 179 ? -1.564 2.818 14.827 1.00 87.81 179 PRO A CA 1
ATOM 1469 C C . PRO A 1 179 ? -0.628 3.233 13.688 1.00 87.81 179 PRO A C 1
ATOM 1471 O O . PRO A 1 179 ? -0.481 2.533 12.687 1.00 87.81 179 PRO A O 1
ATOM 1474 N N . GLY A 1 180 ? 0.069 4.356 13.860 1.00 79.12 180 GLY A N 1
ATOM 1475 C CA . GLY A 1 180 ? 1.089 4.793 12.894 1.00 79.12 180 GLY A CA 1
ATOM 1476 C C . GLY A 1 180 ? 1.499 6.261 12.980 1.00 79.12 180 GLY A C 1
ATOM 1477 O O . GLY A 1 180 ? 2.549 6.617 12.454 1.00 79.12 180 GLY A O 1
ATOM 1478 N N . TYR A 1 181 ? 0.725 7.102 13.679 1.00 75.75 181 TYR A N 1
ATOM 1479 C CA . TYR A 1 181 ? 0.912 8.563 13.713 1.00 75.75 181 TYR A CA 1
ATOM 1480 C C . TYR A 1 181 ? 0.912 9.206 12.310 1.00 75.75 181 TYR A C 1
ATOM 1482 O O . TYR A 1 181 ? 1.580 10.216 12.048 1.00 75.75 181 TYR A O 1
ATOM 1490 N N . ASP A 1 182 ? 0.171 8.601 11.378 1.00 83.38 182 ASP A N 1
ATOM 1491 C CA . ASP A 1 182 ? -0.034 9.129 10.036 1.00 83.38 182 ASP A CA 1
ATOM 1492 C C . ASP A 1 182 ? -1.000 10.312 10.100 1.00 83.38 182 ASP A C 1
ATOM 1494 O O . ASP A 1 182 ? -2.144 10.170 10.525 1.00 83.38 182 ASP A O 1
ATOM 1498 N N . SER A 1 183 ? -0.582 11.481 9.605 1.00 84.56 183 SER A N 1
ATOM 1499 C CA . SER A 1 183 ? -1.380 12.710 9.750 1.00 84.56 183 SER A CA 1
ATOM 1500 C C . SER A 1 183 ? -2.745 12.643 9.067 1.00 84.56 183 SER A C 1
ATOM 1502 O O . SER A 1 183 ? -3.635 13.413 9.411 1.00 84.56 183 SER A O 1
ATOM 1504 N N . TYR A 1 184 ? -2.929 11.761 8.079 1.00 86.19 184 TYR A N 1
ATOM 1505 C CA . TYR A 1 184 ? -4.242 11.578 7.469 1.00 86.19 184 TYR A CA 1
ATOM 1506 C C . TYR A 1 184 ? -5.190 10.795 8.379 1.00 86.19 184 TYR A C 1
ATOM 1508 O O . TYR A 1 184 ? -6.355 11.166 8.424 1.00 86.19 184 TYR A O 1
ATOM 1516 N N . LYS A 1 185 ? -4.714 9.791 9.129 1.00 90.12 185 LYS A N 1
ATOM 1517 C CA . LYS A 1 185 ? -5.555 9.006 10.044 1.00 90.12 185 LYS A CA 1
ATOM 1518 C C . LYS A 1 185 ? -6.132 9.904 11.132 1.00 90.12 185 LYS A C 1
ATOM 1520 O O . LYS A 1 185 ? -7.341 9.942 11.296 1.00 90.12 185 LYS A O 1
ATOM 1525 N N . GLU A 1 186 ? -5.288 10.754 11.715 1.00 90.25 186 GLU A N 1
ATOM 1526 C CA . GLU A 1 186 ? -5.699 11.767 12.700 1.00 90.25 186 GLU A CA 1
ATOM 1527 C C . GLU A 1 186 ? -6.751 12.749 12.153 1.00 90.25 186 GLU A C 1
ATOM 1529 O O . GLU A 1 186 ? -7.609 13.244 12.873 1.00 90.25 186 GLU A O 1
ATOM 1534 N N . ARG A 1 187 ? -6.710 13.060 10.848 1.00 89.19 187 ARG A N 1
ATOM 1535 C CA . ARG A 1 187 ? -7.706 13.944 10.214 1.00 89.19 187 ARG A CA 1
ATOM 1536 C C . ARG A 1 187 ? -9.049 13.256 9.954 1.00 89.19 187 ARG A C 1
ATOM 1538 O O . ARG A 1 187 ? -10.026 13.982 9.726 1.00 89.19 187 ARG A O 1
ATOM 1545 N N . PHE A 1 188 ? -9.060 11.924 9.913 1.00 89.69 188 PHE A N 1
ATOM 1546 C CA . PHE A 1 188 ? -10.240 11.081 9.716 1.00 89.69 188 PHE A CA 1
ATOM 1547 C C . PHE A 1 188 ? -10.834 10.557 11.020 1.00 89.69 188 PHE A C 1
ATOM 1549 O O . PHE A 1 188 ? -11.962 10.092 10.973 1.00 89.69 188 PHE A O 1
ATOM 1556 N N . SER A 1 189 ? -10.123 10.626 12.142 1.00 94.19 189 SER A N 1
ATOM 1557 C CA . SER A 1 189 ? -10.626 10.229 13.456 1.00 94.19 189 SER A CA 1
ATOM 1558 C C . SER A 1 189 ? -11.312 11.383 14.188 1.00 94.19 189 SER A C 1
ATOM 1560 O O . SER A 1 189 ? -10.907 12.540 14.065 1.00 94.19 189 SER A O 1
ATOM 1562 N N . ASN A 1 190 ? -12.326 11.049 14.977 1.00 95.88 190 ASN A N 1
ATOM 1563 C CA . ASN A 1 190 ? -12.941 11.896 16.009 1.00 95.88 190 ASN A CA 1
ATOM 1564 C C . ASN A 1 190 ? -12.710 11.338 17.420 1.00 95.88 190 ASN A C 1
ATOM 1566 O O . ASN A 1 190 ? -12.990 12.039 18.385 1.00 95.88 190 ASN A O 1
ATOM 1570 N N . ASP A 1 191 ? -12.170 10.126 17.537 1.00 95.00 191 ASP A N 1
ATOM 1571 C CA . ASP A 1 191 ? -11.852 9.500 18.811 1.00 95.00 191 ASP A CA 1
ATOM 1572 C C . ASP A 1 191 ? -10.514 8.746 18.732 1.00 95.00 191 ASP A C 1
ATOM 1574 O O . ASP A 1 191 ? -9.880 8.633 17.676 1.00 95.00 191 ASP A O 1
ATOM 1578 N N . ASN A 1 192 ? -10.029 8.260 19.867 1.00 93.62 192 ASN A N 1
ATOM 1579 C CA . ASN A 1 192 ? -8.825 7.458 19.945 1.00 93.62 192 ASN A CA 1
ATOM 1580 C C . ASN A 1 192 ? -8.889 6.430 21.068 1.00 93.62 192 ASN A C 1
ATOM 1582 O O . ASN A 1 192 ? -9.390 6.694 22.154 1.00 93.62 192 ASN A O 1
ATOM 1586 N N . GLU A 1 193 ? -8.268 5.279 20.825 1.00 92.38 193 GLU A N 1
ATOM 1587 C CA . GLU A 1 193 ? -8.021 4.289 21.866 1.00 92.38 193 GLU A CA 1
ATOM 1588 C C . GLU A 1 193 ? -6.524 4.057 22.074 1.00 92.38 193 GLU A C 1
ATOM 1590 O O . GLU A 1 193 ? -5.669 4.286 21.206 1.00 92.38 193 GLU A O 1
ATOM 1595 N N . GLU A 1 194 ? -6.205 3.547 23.257 1.00 90.44 194 GLU A N 1
ATOM 1596 C CA . GLU A 1 194 ? -4.868 3.088 23.589 1.00 90.44 194 GLU A CA 1
ATOM 1597 C C . GLU A 1 194 ? -4.798 1.575 23.430 1.00 90.44 194 GLU A C 1
ATOM 1599 O O . GLU A 1 194 ? -5.503 0.842 24.122 1.00 90.44 194 GLU A O 1
ATOM 1604 N N . ILE A 1 195 ? -3.901 1.101 22.566 1.00 89.75 195 ILE A N 1
ATOM 1605 C CA . ILE A 1 195 ? -3.636 -0.331 22.423 1.00 89.75 195 ILE A CA 1
ATOM 1606 C C . ILE A 1 195 ? -2.255 -0.683 22.971 1.00 89.75 195 ILE A C 1
ATOM 1608 O O . ILE A 1 195 ? -1.322 0.129 22.963 1.00 89.75 195 ILE A O 1
ATOM 1612 N N . TYR A 1 196 ? -2.125 -1.919 23.440 1.00 87.56 196 TYR A N 1
ATOM 1613 C CA . TYR A 1 196 ? -0.924 -2.428 24.088 1.00 87.56 196 TYR A CA 1
ATOM 1614 C C . TYR A 1 196 ? -0.390 -3.628 23.317 1.00 87.56 196 TYR A C 1
ATOM 1616 O O . TYR A 1 196 ? -1.110 -4.593 23.082 1.00 87.56 196 TYR A O 1
ATOM 1624 N N . GLU A 1 197 ? 0.884 -3.576 22.944 1.00 87.56 197 GLU A N 1
ATOM 1625 C CA . GLU A 1 197 ? 1.605 -4.728 22.415 1.00 87.56 197 GLU A CA 1
ATOM 1626 C C . GLU A 1 197 ? 2.445 -5.337 23.536 1.00 87.56 197 GLU A C 1
ATOM 1628 O O . GLU A 1 197 ? 3.282 -4.657 24.139 1.00 87.56 197 GLU A O 1
ATOM 1633 N N . LEU A 1 198 ? 2.222 -6.622 23.806 1.00 88.38 198 LEU A N 1
ATOM 1634 C CA . LEU A 1 198 ? 2.969 -7.400 24.784 1.00 88.38 198 LEU A CA 1
ATOM 1635 C C . LEU A 1 198 ? 3.938 -8.336 24.057 1.00 88.38 198 LEU A C 1
ATOM 1637 O O . LEU A 1 198 ? 3.525 -9.255 23.356 1.00 88.38 198 LEU A O 1
ATOM 1641 N N . LEU A 1 199 ? 5.235 -8.131 24.270 1.00 88.69 199 LEU A N 1
ATOM 1642 C CA . LEU A 1 199 ? 6.276 -9.066 23.862 1.00 88.69 199 LEU A CA 1
ATOM 1643 C C . LEU A 1 199 ? 6.632 -9.959 25.049 1.00 88.69 199 LEU A C 1
ATOM 1645 O O . LEU A 1 199 ? 7.084 -9.445 26.069 1.00 88.69 199 LEU A O 1
ATOM 1649 N N . ILE A 1 200 ? 6.511 -11.276 24.886 1.00 89.31 200 ILE A N 1
ATOM 1650 C CA . ILE A 1 200 ? 7.017 -12.269 25.844 1.00 89.31 200 ILE A CA 1
ATOM 1651 C C . ILE A 1 200 ? 8.200 -12.995 25.203 1.00 89.31 200 ILE A C 1
ATOM 1653 O O . ILE A 1 200 ? 8.089 -13.511 24.092 1.00 89.31 200 ILE A O 1
ATOM 1657 N N . SER A 1 201 ? 9.354 -13.022 25.872 1.00 87.75 201 SER A N 1
ATOM 1658 C CA . SER A 1 201 ? 10.544 -13.698 25.349 1.00 87.75 201 SER A CA 1
ATOM 1659 C C . SER A 1 201 ? 11.503 -14.147 26.448 1.00 87.75 201 SER A C 1
ATOM 1661 O O . SER A 1 201 ? 11.821 -13.393 27.363 1.00 87.75 201 SER A O 1
ATOM 1663 N N . GLY A 1 202 ? 12.062 -15.352 26.305 1.00 88.38 202 GLY A N 1
ATOM 1664 C CA . GLY A 1 202 ? 13.206 -15.798 27.111 1.00 88.38 202 GLY A CA 1
ATOM 1665 C C . GLY A 1 202 ? 14.514 -15.068 26.768 1.00 88.38 202 GLY A C 1
ATOM 1666 O O . GLY A 1 202 ? 15.465 -15.084 27.551 1.00 88.38 202 GLY A O 1
ATOM 1667 N N . ASN A 1 203 ? 14.576 -14.397 25.612 1.00 92.25 203 ASN A N 1
ATOM 1668 C CA . ASN A 1 203 ? 15.769 -13.704 25.148 1.00 92.25 203 ASN A CA 1
ATOM 1669 C C . ASN A 1 203 ? 15.849 -12.285 25.734 1.00 92.25 203 ASN A C 1
ATOM 1671 O O . ASN A 1 203 ? 15.198 -11.349 25.261 1.00 92.25 203 ASN A O 1
ATOM 1675 N N . ARG A 1 204 ? 16.732 -12.100 26.722 1.00 88.00 204 ARG A N 1
ATOM 1676 C CA . ARG A 1 204 ? 16.954 -10.799 27.376 1.00 88.00 204 ARG A CA 1
ATOM 1677 C C . ARG A 1 204 ? 17.397 -9.699 26.409 1.00 88.00 204 ARG A C 1
ATOM 1679 O O . ARG A 1 204 ? 17.031 -8.544 26.605 1.00 88.00 204 ARG A O 1
ATOM 1686 N N . ILE A 1 205 ? 18.136 -10.036 25.350 1.00 89.94 205 ILE A N 1
ATOM 1687 C CA . ILE A 1 205 ? 18.573 -9.061 24.340 1.00 89.94 205 ILE A CA 1
ATOM 1688 C C . ILE A 1 205 ? 17.365 -8.547 23.551 1.00 89.94 205 ILE A C 1
ATOM 1690 O O . ILE A 1 205 ? 17.286 -7.352 23.268 1.00 89.94 205 ILE A O 1
ATOM 1694 N N . ALA A 1 206 ? 16.406 -9.416 23.218 1.00 88.38 206 ALA A N 1
ATOM 1695 C CA . ALA A 1 206 ? 15.183 -9.016 22.523 1.00 88.38 206 ALA A CA 1
ATOM 1696 C C . ALA A 1 206 ? 14.337 -8.056 23.378 1.00 88.38 206 ALA A C 1
ATOM 1698 O O . ALA A 1 206 ? 13.902 -7.015 22.883 1.00 88.38 206 ALA A O 1
ATOM 1699 N N . LEU A 1 207 ? 14.189 -8.354 24.674 1.00 88.25 207 LEU A N 1
ATOM 1700 C CA . LEU A 1 207 ? 13.487 -7.491 25.632 1.00 88.25 207 LEU A CA 1
ATOM 1701 C C . LEU A 1 207 ? 14.188 -6.140 25.817 1.00 88.25 207 LEU A C 1
ATOM 1703 O O . LEU A 1 207 ? 13.549 -5.093 25.735 1.00 88.25 207 LEU A O 1
ATOM 1707 N N . MET A 1 208 ? 15.513 -6.141 25.986 1.00 88.25 208 MET A N 1
ATOM 1708 C CA . MET A 1 208 ? 16.301 -4.911 26.096 1.00 88.25 208 MET A CA 1
ATOM 1709 C C . MET A 1 208 ? 16.176 -4.050 24.833 1.00 88.25 208 MET A C 1
ATOM 1711 O O . MET A 1 208 ? 15.918 -2.851 24.929 1.00 88.25 208 MET A O 1
ATOM 1715 N N . LYS A 1 209 ? 16.290 -4.653 23.640 1.00 88.62 209 LYS A N 1
ATOM 1716 C CA . LYS A 1 209 ? 16.079 -3.958 22.359 1.00 88.62 209 LYS A CA 1
ATOM 1717 C C . LYS A 1 209 ? 14.677 -3.355 22.267 1.00 88.62 209 LYS A C 1
ATOM 1719 O O . LYS A 1 209 ? 14.541 -2.240 21.763 1.00 88.62 209 LYS A O 1
ATOM 1724 N N . ARG A 1 210 ? 13.646 -4.057 22.754 1.00 86.50 210 ARG A N 1
ATOM 1725 C CA . ARG A 1 210 ? 12.272 -3.539 22.789 1.00 86.50 210 ARG A CA 1
ATOM 1726 C C . ARG A 1 210 ? 12.157 -2.332 23.717 1.00 86.50 210 ARG A C 1
ATOM 1728 O O . ARG A 1 210 ? 11.677 -1.291 23.284 1.00 86.50 210 ARG A O 1
ATOM 1735 N N . ASN A 1 211 ? 12.674 -2.424 24.938 1.00 85.81 211 ASN A N 1
ATOM 1736 C CA . ASN A 1 211 ? 12.635 -1.322 25.902 1.00 85.81 211 ASN A CA 1
ATOM 1737 C C . ASN A 1 211 ? 13.402 -0.087 25.405 1.00 85.81 211 ASN A C 1
ATOM 1739 O O . ASN A 1 211 ? 12.901 1.034 25.502 1.00 85.81 211 ASN A O 1
ATOM 1743 N N . LEU A 1 212 ? 14.574 -0.284 24.790 1.00 87.12 212 LEU A N 1
ATOM 1744 C CA . LEU A 1 212 ? 15.323 0.801 24.151 1.00 87.12 212 LEU A CA 1
ATOM 1745 C C . LEU A 1 212 ? 14.526 1.428 23.007 1.00 87.12 212 LEU A C 1
ATOM 1747 O O . LEU A 1 212 ? 14.445 2.650 22.924 1.00 87.12 212 LEU A O 1
ATOM 1751 N N . ARG A 1 213 ? 13.884 0.620 22.154 1.00 86.00 213 ARG A N 1
ATOM 1752 C CA . ARG A 1 213 ? 13.017 1.125 21.080 1.00 86.00 213 ARG A CA 1
ATOM 1753 C C . ARG A 1 213 ? 11.893 2.000 21.632 1.00 86.00 213 ARG A C 1
ATOM 1755 O O . ARG A 1 213 ? 11.677 3.081 21.094 1.00 86.00 213 ARG A O 1
ATOM 1762 N N . VAL A 1 214 ? 11.225 1.578 22.708 1.00 84.31 214 VAL A N 1
ATOM 1763 C CA . VAL A 1 214 ? 10.175 2.370 23.376 1.00 84.31 214 VAL A CA 1
ATOM 1764 C C . VAL A 1 214 ? 10.730 3.708 23.867 1.00 84.31 214 VAL A C 1
ATOM 1766 O O . VAL A 1 214 ? 10.113 4.754 23.655 1.00 84.31 214 VAL A O 1
ATOM 1769 N N . PHE A 1 215 ? 11.908 3.691 24.491 1.00 85.69 215 PHE A N 1
ATOM 1770 C CA . PHE A 1 215 ? 12.575 4.897 24.974 1.00 85.69 215 PHE A CA 1
ATOM 1771 C C . PHE A 1 215 ? 12.938 5.856 23.829 1.00 85.69 215 PHE A C 1
ATOM 1773 O O . PHE A 1 215 ? 12.526 7.018 23.842 1.00 85.69 215 PHE A O 1
ATOM 1780 N N . PHE A 1 216 ? 13.624 5.363 22.794 1.00 85.88 216 PHE A N 1
ATOM 1781 C CA . PHE A 1 216 ? 13.991 6.159 21.621 1.00 85.88 216 PHE A CA 1
ATOM 1782 C C . PHE A 1 216 ? 12.766 6.687 20.878 1.00 85.88 216 PHE A C 1
ATOM 1784 O O . PHE A 1 216 ? 12.746 7.854 20.497 1.00 85.88 216 PHE A O 1
ATOM 1791 N N . ARG A 1 217 ? 11.707 5.882 20.734 1.00 84.19 217 ARG A N 1
ATOM 1792 C CA . ARG A 1 217 ? 10.447 6.302 20.110 1.00 84.19 217 ARG A CA 1
ATOM 1793 C C . ARG A 1 217 ? 9.867 7.537 20.791 1.00 84.19 217 ARG A C 1
ATOM 1795 O O . ARG A 1 217 ? 9.481 8.469 20.096 1.00 84.19 217 ARG A O 1
ATOM 1802 N N . ARG A 1 218 ? 9.860 7.593 22.127 1.00 83.94 218 ARG A N 1
ATOM 1803 C CA . ARG A 1 218 ? 9.379 8.773 22.872 1.00 83.94 218 ARG A CA 1
ATOM 1804 C C . ARG A 1 218 ? 10.214 10.020 22.582 1.00 83.94 218 ARG A C 1
ATOM 1806 O O . ARG A 1 218 ? 9.651 11.097 22.429 1.00 83.94 218 ARG A O 1
ATOM 1813 N N . ILE A 1 219 ? 11.536 9.881 22.491 1.00 87.19 219 ILE A N 1
ATOM 1814 C CA . ILE A 1 219 ? 12.442 10.999 22.182 1.00 87.19 219 ILE A CA 1
ATOM 1815 C C . ILE A 1 219 ? 12.223 11.496 20.750 1.00 87.19 219 ILE A C 1
ATOM 1817 O O . ILE A 1 219 ? 12.115 12.697 20.523 1.00 87.19 219 ILE A O 1
ATOM 1821 N N . ILE A 1 220 ? 12.139 10.573 19.793 1.00 87.56 220 ILE A N 1
ATOM 1822 C CA . ILE A 1 220 ? 11.978 10.872 18.367 1.00 87.56 220 ILE A CA 1
ATOM 1823 C C . ILE A 1 220 ? 10.617 11.546 18.114 1.00 87.56 220 ILE A C 1
ATOM 1825 O O . ILE A 1 220 ? 10.571 12.588 17.463 1.00 87.56 220 ILE A O 1
ATOM 1829 N N . LEU A 1 221 ? 9.536 11.037 18.721 1.00 84.62 221 LEU A N 1
ATOM 1830 C CA . LEU A 1 221 ? 8.200 11.639 18.625 1.00 84.62 221 LEU A CA 1
ATOM 1831 C C . LEU A 1 221 ? 8.140 13.041 19.249 1.00 84.62 221 LEU A C 1
ATOM 1833 O O . LEU A 1 221 ? 7.504 13.921 18.680 1.00 84.62 221 LEU A O 1
ATOM 1837 N N . LYS A 1 222 ? 8.842 13.290 20.367 1.00 87.00 222 LYS A N 1
ATOM 1838 C CA . LYS A 1 222 ? 8.955 14.643 20.954 1.00 87.00 222 LYS A CA 1
ATOM 1839 C C . LYS A 1 222 ? 9.635 15.645 20.018 1.00 87.00 222 LYS A C 1
ATOM 1841 O O . LYS A 1 222 ? 9.373 16.836 20.118 1.00 87.00 222 LYS A O 1
ATOM 1846 N N . LYS A 1 223 ? 10.495 15.170 19.113 1.00 87.50 223 LYS A N 1
ATOM 1847 C CA . LYS A 1 223 ? 11.129 15.983 18.066 1.00 87.50 223 LYS A CA 1
ATOM 1848 C C . LYS A 1 223 ? 10.282 16.092 16.789 1.00 87.50 223 LYS A C 1
ATOM 1850 O O . LYS A 1 223 ? 10.760 16.641 15.806 1.00 87.50 223 LYS A O 1
ATOM 1855 N N . GLY A 1 224 ? 9.063 15.545 16.776 1.00 83.25 224 GLY A N 1
ATOM 1856 C CA . GLY A 1 224 ? 8.178 15.546 15.607 1.00 83.25 224 GLY A CA 1
ATOM 1857 C C . GLY A 1 224 ? 8.607 14.599 14.481 1.00 83.25 224 GLY A C 1
ATOM 1858 O O . GLY A 1 224 ? 8.005 14.619 13.413 1.00 83.25 224 GLY A O 1
ATOM 1859 N N . ILE A 1 225 ? 9.624 13.762 14.703 1.00 83.81 225 ILE A N 1
ATOM 1860 C CA . ILE A 1 225 ? 10.091 12.781 13.719 1.00 83.81 225 ILE A CA 1
ATOM 1861 C C . ILE A 1 225 ? 9.286 11.494 13.911 1.00 83.81 225 ILE A C 1
ATOM 1863 O O . ILE A 1 225 ? 9.014 11.079 15.042 1.00 83.81 225 ILE A O 1
ATOM 1867 N N . ARG A 1 226 ? 8.909 10.814 12.824 1.00 82.25 226 ARG A N 1
ATOM 1868 C CA . ARG A 1 226 ? 8.283 9.493 12.939 1.00 82.25 226 ARG A CA 1
ATOM 1869 C C . ARG A 1 226 ? 9.359 8.407 13.025 1.00 82.25 226 ARG A C 1
ATOM 1871 O O . ARG A 1 226 ? 10.222 8.339 12.153 1.00 82.25 226 ARG A O 1
ATOM 1878 N N . PRO A 1 227 ? 9.306 7.490 14.010 1.00 82.81 227 PRO A N 1
ATOM 1879 C CA . PRO A 1 227 ? 10.284 6.403 14.121 1.00 82.81 227 PRO A CA 1
ATOM 1880 C C . PRO A 1 227 ? 10.410 5.553 12.851 1.00 82.81 227 PRO A C 1
ATOM 1882 O O . PRO A 1 227 ? 11.511 5.134 12.504 1.00 82.81 227 PRO A O 1
ATOM 1885 N N . MET A 1 228 ? 9.291 5.333 12.151 1.00 83.50 228 MET A N 1
ATOM 1886 C CA . MET A 1 228 ? 9.261 4.571 10.902 1.00 83.50 228 MET A CA 1
ATOM 1887 C C . MET A 1 228 ? 10.073 5.250 9.790 1.00 83.50 228 MET A C 1
ATOM 1889 O O . MET A 1 228 ? 10.798 4.573 9.066 1.00 83.50 228 MET A O 1
ATOM 1893 N N . GLU A 1 229 ? 9.996 6.579 9.677 1.00 84.88 229 GLU A N 1
ATOM 1894 C CA . GLU A 1 229 ? 10.737 7.349 8.667 1.00 84.88 229 GLU A CA 1
ATOM 1895 C C . GLU A 1 229 ? 12.248 7.220 8.884 1.00 84.88 229 GLU A C 1
ATOM 1897 O O . GLU A 1 229 ? 12.996 7.032 7.926 1.00 84.88 229 GLU A O 1
ATOM 1902 N N . LEU A 1 230 ? 12.695 7.219 10.145 1.00 85.56 230 LEU A N 1
ATOM 1903 C CA . LEU A 1 230 ? 14.101 7.000 10.476 1.00 85.56 230 LEU A CA 1
ATOM 1904 C C . LEU A 1 230 ? 14.562 5.585 10.107 1.00 85.56 230 LEU A C 1
ATOM 1906 O O . LEU A 1 230 ? 15.611 5.439 9.484 1.00 85.56 230 LEU A O 1
ATOM 1910 N N . SER A 1 231 ? 13.799 4.541 10.460 1.00 86.19 231 SER A N 1
ATOM 1911 C CA . SER A 1 231 ? 14.167 3.167 10.080 1.00 86.19 231 SER A CA 1
ATOM 1912 C C . SER A 1 231 ? 14.219 2.987 8.565 1.00 86.19 231 SER A C 1
ATOM 1914 O O . SER A 1 231 ? 15.184 2.426 8.056 1.00 86.19 231 SER A O 1
ATOM 1916 N N . VAL A 1 232 ? 13.238 3.540 7.844 1.00 87.75 232 VAL A N 1
ATOM 1917 C CA . VAL A 1 232 ? 13.193 3.520 6.376 1.00 87.75 232 VAL A CA 1
ATOM 1918 C C . VAL A 1 232 ? 14.415 4.216 5.782 1.00 87.75 232 VAL A C 1
ATOM 1920 O O . VAL A 1 232 ? 15.050 3.676 4.880 1.00 87.75 232 VAL A O 1
ATOM 1923 N N . TRP A 1 233 ? 14.788 5.382 6.310 1.00 89.88 233 TRP A N 1
ATOM 1924 C CA . TRP A 1 233 ? 15.970 6.113 5.859 1.00 89.88 233 TRP A CA 1
ATOM 1925 C C . TRP A 1 233 ? 17.266 5.313 6.065 1.00 89.88 233 TRP A C 1
ATOM 1927 O O . TRP A 1 233 ? 18.085 5.223 5.147 1.00 89.88 233 TRP A O 1
ATOM 1937 N N . ILE A 1 234 ? 17.439 4.681 7.232 1.00 89.69 234 ILE A N 1
ATOM 1938 C CA . ILE A 1 234 ? 18.609 3.834 7.525 1.00 89.69 234 ILE A CA 1
ATOM 1939 C C . ILE A 1 234 ? 18.666 2.644 6.561 1.00 89.69 234 ILE A C 1
ATOM 1941 O O . ILE A 1 234 ? 19.707 2.394 5.946 1.00 89.69 234 ILE A O 1
ATOM 1945 N N . ASP A 1 235 ? 17.559 1.915 6.420 1.00 89.56 235 ASP A N 1
ATOM 1946 C CA . ASP A 1 235 ? 17.503 0.714 5.589 1.00 89.56 235 ASP A CA 1
ATOM 1947 C C . ASP A 1 235 ? 17.727 1.049 4.109 1.00 89.56 235 ASP A C 1
ATOM 1949 O O . ASP A 1 235 ? 18.457 0.329 3.420 1.00 89.56 235 ASP A O 1
ATOM 1953 N N . LYS A 1 236 ? 17.196 2.185 3.637 1.00 90.06 236 LYS A N 1
ATOM 1954 C CA . LYS A 1 236 ? 17.424 2.686 2.278 1.00 90.06 236 LYS A CA 1
ATOM 1955 C C . LYS A 1 236 ? 18.899 2.978 2.027 1.00 90.06 236 LYS A C 1
ATOM 1957 O O . LYS A 1 236 ? 19.464 2.477 1.057 1.00 90.06 236 LYS A O 1
ATOM 1962 N N . ASN A 1 237 ? 19.550 3.729 2.914 1.00 90.25 237 ASN A N 1
ATOM 1963 C CA . ASN A 1 237 ? 20.975 4.040 2.769 1.00 90.25 237 ASN A CA 1
ATOM 1964 C C . ASN A 1 237 ? 21.838 2.777 2.793 1.00 90.25 237 ASN A C 1
ATOM 1966 O O . ASN A 1 237 ? 22.806 2.663 2.040 1.00 90.25 237 ASN A O 1
ATOM 1970 N N . ARG A 1 238 ? 21.467 1.796 3.621 1.00 90.69 238 ARG A N 1
ATOM 1971 C CA . ARG A 1 238 ? 22.138 0.497 3.657 1.00 90.69 238 ARG A CA 1
ATOM 1972 C C . ARG A 1 238 ? 21.971 -0.269 2.343 1.00 90.69 238 ARG A C 1
ATOM 1974 O O . ARG A 1 238 ? 22.948 -0.853 1.877 1.00 90.69 238 ARG A O 1
ATOM 1981 N N . ALA A 1 239 ? 20.773 -0.283 1.757 1.00 88.81 239 ALA A N 1
ATOM 1982 C CA . ALA A 1 239 ? 20.514 -0.919 0.465 1.00 88.81 239 ALA A CA 1
ATOM 1983 C C . ALA A 1 239 ? 21.316 -0.247 -0.664 1.00 88.81 239 ALA A C 1
ATOM 1985 O O . ALA A 1 239 ? 22.043 -0.925 -1.391 1.00 88.81 239 ALA A O 1
ATOM 1986 N N . ALA A 1 240 ? 21.291 1.087 -0.731 1.00 88.62 240 ALA A N 1
ATOM 1987 C CA . ALA A 1 240 ? 22.057 1.859 -1.707 1.00 88.62 240 ALA A CA 1
ATOM 1988 C C . ALA A 1 240 ? 23.572 1.623 -1.573 1.00 88.62 240 ALA A C 1
ATOM 1990 O O . ALA A 1 240 ? 24.265 1.399 -2.566 1.00 88.62 240 ALA A O 1
ATOM 1991 N N . PHE A 1 241 ? 24.101 1.608 -0.345 1.00 89.50 241 PHE A N 1
ATOM 1992 C CA . PHE A 1 241 ? 25.517 1.325 -0.096 1.00 89.50 241 PHE A CA 1
ATOM 1993 C C . PHE A 1 241 ? 25.913 -0.096 -0.518 1.00 89.50 241 PHE A C 1
ATOM 1995 O O . PHE A 1 241 ? 26.948 -0.281 -1.159 1.00 89.50 241 PHE A O 1
ATOM 2002 N N . LYS A 1 242 ? 25.081 -1.103 -0.212 1.00 88.81 242 LYS A N 1
ATOM 2003 C CA . LYS A 1 242 ? 25.308 -2.486 -0.659 1.00 88.81 242 LYS A CA 1
ATOM 2004 C C . LYS A 1 242 ? 25.363 -2.588 -2.182 1.00 88.81 242 LYS A C 1
ATOM 2006 O O . LYS A 1 242 ? 26.268 -3.248 -2.688 1.00 88.81 242 LYS A O 1
ATOM 2011 N N . ASN A 1 243 ? 24.453 -1.919 -2.894 1.00 86.50 243 ASN A N 1
ATOM 2012 C CA . ASN A 1 243 ? 24.467 -1.917 -4.357 1.00 86.50 243 ASN A CA 1
ATOM 2013 C C . ASN A 1 243 ? 25.749 -1.263 -4.903 1.00 86.50 243 ASN A C 1
ATOM 2015 O O . ASN A 1 243 ? 26.450 -1.848 -5.726 1.00 86.50 243 ASN A O 1
ATOM 2019 N N . LYS A 1 244 ? 26.147 -0.099 -4.367 1.00 86.50 244 LYS A N 1
ATOM 2020 C CA . LYS A 1 244 ? 27.414 0.558 -4.744 1.00 86.50 244 LYS A CA 1
ATOM 2021 C C . LYS A 1 244 ? 28.626 -0.357 -4.544 1.00 86.50 244 LYS A C 1
ATOM 2023 O O . LYS A 1 244 ? 29.476 -0.450 -5.427 1.00 86.50 244 LYS A O 1
ATOM 2028 N N . LEU A 1 245 ? 28.686 -1.071 -3.418 1.00 87.12 245 LEU A N 1
ATOM 2029 C CA . LEU A 1 245 ? 29.765 -2.018 -3.136 1.00 87.12 245 LEU A CA 1
ATOM 2030 C C . LEU A 1 245 ? 29.755 -3.215 -4.099 1.00 87.12 245 LEU A C 1
ATOM 2032 O O . LEU A 1 245 ? 30.813 -3.641 -4.560 1.00 87.12 245 LEU A O 1
ATOM 2036 N N . PHE A 1 246 ? 28.577 -3.757 -4.415 1.00 84.38 246 PHE A N 1
ATOM 2037 C CA . PHE A 1 246 ? 28.430 -4.829 -5.399 1.00 84.38 246 PHE A CA 1
ATOM 2038 C C . PHE A 1 246 ? 28.930 -4.395 -6.784 1.00 84.38 246 PHE A C 1
ATOM 2040 O O . PHE A 1 246 ? 29.700 -5.119 -7.416 1.00 84.38 246 PHE A O 1
ATOM 2047 N N . ARG A 1 247 ? 28.575 -3.181 -7.220 1.00 78.44 247 ARG A N 1
ATOM 2048 C CA . ARG A 1 247 ? 29.038 -2.604 -8.492 1.00 78.44 247 ARG A CA 1
ATOM 2049 C C . ARG A 1 247 ? 30.548 -2.418 -8.534 1.00 78.44 247 ARG A C 1
ATOM 2051 O O . ARG A 1 247 ? 31.171 -2.793 -9.524 1.00 78.44 247 ARG A O 1
ATOM 2058 N N . PHE A 1 248 ? 31.130 -1.906 -7.448 1.00 81.88 248 PHE A N 1
ATOM 2059 C CA . PHE A 1 248 ? 32.580 -1.767 -7.325 1.00 81.88 248 PHE A CA 1
ATOM 2060 C C . PHE A 1 248 ? 33.285 -3.119 -7.509 1.00 81.88 248 PHE A C 1
ATOM 2062 O O . PHE A 1 248 ? 34.235 -3.219 -8.278 1.00 81.88 248 PHE A O 1
ATOM 2069 N N . LYS A 1 249 ? 32.766 -4.187 -6.887 1.00 83.19 249 LYS A N 1
ATOM 2070 C CA . LYS A 1 249 ? 33.312 -5.547 -7.038 1.00 83.19 249 LYS A CA 1
ATOM 2071 C C . LYS A 1 249 ? 33.165 -6.120 -8.449 1.00 83.19 249 LYS A C 1
ATOM 2073 O O . LYS A 1 249 ? 34.041 -6.856 -8.884 1.00 83.19 249 LYS A O 1
ATOM 2078 N N . LYS A 1 250 ? 32.076 -5.808 -9.157 1.00 76.69 250 LYS A N 1
ATOM 2079 C CA . LYS A 1 250 ? 31.837 -6.284 -10.531 1.00 76.69 250 LYS A CA 1
ATOM 2080 C C . LYS A 1 250 ? 32.634 -5.521 -11.603 1.00 76.69 250 LYS A C 1
ATOM 2082 O O . LYS A 1 250 ? 32.525 -5.868 -12.773 1.00 76.69 250 LYS A O 1
ATOM 2087 N N . GLY A 1 251 ? 33.396 -4.481 -11.247 1.00 67.94 251 GLY A N 1
ATOM 2088 C CA . GLY A 1 251 ? 34.175 -3.686 -12.210 1.00 67.94 251 GLY A CA 1
ATOM 2089 C C . GLY A 1 251 ? 33.324 -2.891 -13.211 1.00 67.94 251 GLY A C 1
ATOM 2090 O O . GLY A 1 251 ? 33.852 -2.316 -14.159 1.00 67.94 251 GLY A O 1
ATOM 2091 N N . ASN A 1 252 ? 32.006 -2.832 -13.007 1.00 60.59 252 ASN A N 1
ATOM 2092 C CA . ASN A 1 252 ? 31.068 -2.166 -13.903 1.00 60.59 252 ASN A CA 1
ATOM 2093 C C . ASN A 1 252 ? 30.925 -0.688 -13.511 1.00 60.59 252 ASN A C 1
ATOM 2095 O O . ASN A 1 252 ? 29.915 -0.254 -12.944 1.00 60.59 252 ASN A O 1
ATOM 2099 N N . ALA A 1 253 ? 31.976 0.080 -13.811 1.00 52.41 253 ALA A N 1
ATOM 2100 C CA . ALA A 1 253 ? 31.873 1.526 -13.954 1.00 52.41 253 ALA A CA 1
ATOM 2101 C C . ALA A 1 253 ? 30.901 1.844 -15.104 1.00 52.41 253 ALA A C 1
ATOM 2103 O O . ALA A 1 253 ? 30.838 1.093 -16.078 1.00 52.41 253 ALA A O 1
ATOM 2104 N N . HIS A 1 254 ? 30.117 2.914 -14.945 1.00 54.62 254 HIS A N 1
ATOM 2105 C CA . HIS A 1 254 ? 29.113 3.402 -15.896 1.00 54.62 254 HIS A CA 1
ATOM 2106 C C . HIS A 1 254 ? 29.521 3.151 -17.356 1.00 54.62 254 HIS A C 1
ATOM 2108 O O . HIS A 1 254 ? 30.468 3.758 -17.858 1.00 54.62 254 HIS A O 1
ATOM 2114 N N . LYS A 1 255 ? 28.823 2.243 -18.045 1.00 57.97 255 LYS A N 1
ATOM 2115 C CA . LYS A 1 255 ? 28.987 2.106 -19.493 1.00 57.97 255 LYS A CA 1
ATOM 2116 C C . LYS A 1 255 ? 28.116 3.179 -20.126 1.00 57.97 255 LYS A C 1
ATOM 2118 O O . LYS A 1 255 ? 26.906 3.167 -19.930 1.00 57.97 255 LYS A O 1
ATOM 2123 N N . ASN A 1 256 ? 28.723 4.101 -20.870 1.00 59.09 256 ASN A N 1
ATOM 2124 C CA . ASN A 1 256 ? 27.980 5.057 -21.685 1.00 59.09 256 ASN A CA 1
ATOM 2125 C C . ASN A 1 256 ? 27.207 4.283 -22.756 1.00 59.09 256 ASN A C 1
ATOM 2127 O O . ASN A 1 256 ? 27.753 3.875 -23.781 1.00 59.09 256 ASN A O 1
ATOM 2131 N N . VAL A 1 257 ? 25.935 4.030 -22.476 1.00 62.03 257 VAL A N 1
ATOM 2132 C CA . VAL A 1 257 ? 25.015 3.385 -23.402 1.00 62.03 257 VAL A CA 1
ATOM 2133 C C . VAL A 1 257 ? 24.595 4.420 -24.437 1.00 62.03 257 VAL A C 1
ATOM 2135 O O . VAL A 1 257 ? 23.999 5.441 -24.099 1.00 62.03 257 VAL A O 1
ATOM 2138 N N . ASN A 1 258 ? 24.881 4.158 -25.714 1.00 69.06 258 ASN A N 1
ATOM 2139 C CA . ASN A 1 258 ? 24.339 4.978 -26.790 1.00 69.06 258 ASN A CA 1
ATOM 2140 C C . ASN A 1 258 ? 22.860 4.621 -27.014 1.00 69.06 258 ASN A C 1
ATOM 2142 O O . ASN A 1 258 ? 22.526 3.713 -27.779 1.00 69.06 258 ASN A O 1
ATOM 2146 N N . TRP A 1 259 ? 21.979 5.350 -26.331 1.00 64.75 259 TRP A N 1
ATOM 2147 C CA . TRP A 1 259 ? 20.533 5.147 -26.380 1.00 64.75 259 TRP A CA 1
ATOM 2148 C C . TRP A 1 259 ? 19.948 5.277 -27.782 1.00 64.75 259 TRP A C 1
ATOM 2150 O O . TRP A 1 259 ? 19.066 4.498 -28.122 1.00 64.75 259 TRP A O 1
ATOM 2160 N N . SER A 1 260 ? 20.480 6.166 -28.628 1.00 67.44 260 SER A N 1
ATOM 2161 C CA . SER A 1 260 ? 20.011 6.310 -30.015 1.00 67.44 260 SER A CA 1
ATOM 2162 C C . SER A 1 260 ? 20.156 5.009 -30.814 1.00 67.44 260 SER A C 1
ATOM 2164 O O . SER A 1 260 ? 19.261 4.629 -31.564 1.00 67.44 260 SER A O 1
ATOM 2166 N N . HIS A 1 261 ? 21.236 4.259 -30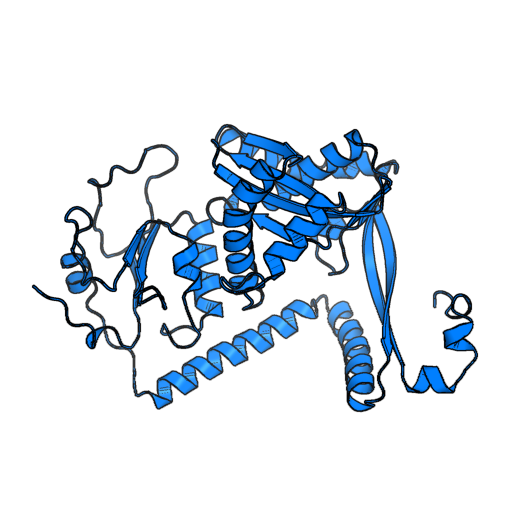.578 1.00 67.88 261 HIS A N 1
ATOM 2167 C CA . HIS A 1 261 ? 21.485 2.982 -31.238 1.00 67.88 261 HIS A CA 1
ATOM 2168 C C . HIS A 1 261 ? 20.607 1.846 -30.684 1.00 67.88 261 HIS A C 1
ATOM 2170 O O . HIS A 1 261 ? 20.182 0.982 -31.447 1.00 67.88 261 HIS A O 1
ATOM 2176 N N . ILE A 1 262 ? 20.314 1.827 -29.377 1.00 65.81 262 ILE A N 1
ATOM 2177 C CA . ILE A 1 262 ? 19.393 0.833 -28.793 1.00 65.81 262 ILE A CA 1
ATOM 2178 C C . ILE A 1 262 ? 17.956 1.112 -29.235 1.00 65.81 262 ILE A C 1
ATOM 2180 O O . ILE A 1 262 ? 17.273 0.209 -29.710 1.00 65.81 262 ILE A O 1
ATOM 2184 N N . LEU A 1 263 ? 17.514 2.363 -29.131 1.00 66.19 263 LEU A N 1
ATOM 2185 C CA . LEU A 1 263 ? 16.171 2.784 -29.516 1.00 66.19 263 LEU A CA 1
ATOM 2186 C C . LEU A 1 263 ? 15.930 2.619 -31.019 1.00 66.19 263 LEU A C 1
ATOM 2188 O O . LEU A 1 263 ? 14.848 2.199 -31.403 1.00 66.19 263 LEU A O 1
ATOM 2192 N N . GLY A 1 264 ? 16.945 2.839 -31.862 1.00 65.38 264 GLY A N 1
ATOM 2193 C CA . GLY A 1 264 ? 16.859 2.549 -33.297 1.00 65.38 264 GLY A CA 1
ATOM 2194 C C . GLY A 1 264 ? 16.702 1.057 -33.631 1.00 65.38 264 GLY A C 1
ATOM 2195 O O . GLY A 1 264 ? 16.223 0.724 -34.712 1.00 65.38 264 GLY A O 1
ATOM 2196 N N . LYS A 1 265 ? 17.081 0.149 -32.717 1.00 63.25 265 LYS A N 1
ATOM 2197 C CA . LYS A 1 265 ? 16.880 -1.305 -32.867 1.00 63.25 265 LYS A CA 1
ATOM 2198 C C . LYS A 1 265 ? 15.538 -1.786 -32.327 1.00 63.25 265 LYS A C 1
ATOM 2200 O O . LYS A 1 265 ? 15.016 -2.788 -32.806 1.00 63.25 265 LYS A O 1
ATOM 2205 N N . ILE A 1 266 ? 14.990 -1.094 -31.334 1.00 59.06 266 ILE A N 1
ATOM 2206 C CA . ILE A 1 266 ? 13.672 -1.379 -30.770 1.00 59.06 266 ILE A CA 1
ATOM 2207 C C . ILE A 1 266 ? 12.664 -0.563 -31.579 1.00 59.06 266 ILE A C 1
ATOM 2209 O O . ILE A 1 266 ? 12.303 0.542 -31.190 1.00 59.06 266 ILE A O 1
ATOM 2213 N N . ASN A 1 267 ? 12.251 -1.080 -32.739 1.00 58.09 267 ASN A N 1
ATOM 2214 C CA . ASN A 1 267 ? 11.147 -0.492 -33.494 1.00 58.09 267 ASN A CA 1
ATOM 2215 C C . ASN A 1 267 ? 9.822 -1.033 -32.917 1.00 58.09 267 ASN A C 1
ATOM 2217 O O . ASN A 1 267 ? 9.561 -2.216 -33.103 1.00 58.09 267 ASN A O 1
ATOM 2221 N N . PRO A 1 268 ? 8.992 -0.222 -32.235 1.00 54.00 268 PRO A N 1
ATOM 2222 C CA . PRO A 1 268 ? 7.738 -0.677 -31.633 1.00 54.00 268 PRO A CA 1
ATOM 2223 C C . PRO A 1 268 ? 6.668 -1.082 -32.660 1.00 54.00 268 PRO A C 1
ATOM 2225 O O . PRO A 1 268 ? 5.724 -1.781 -32.298 1.00 54.00 268 PRO A O 1
ATOM 2228 N N . GLU A 1 269 ? 6.799 -0.663 -33.924 1.00 51.53 269 GLU A N 1
ATOM 2229 C CA . GLU A 1 269 ? 5.870 -1.010 -35.010 1.00 51.53 269 GLU A CA 1
ATOM 2230 C C . GLU A 1 269 ? 6.204 -2.341 -35.683 1.00 51.53 269 GLU A C 1
ATOM 2232 O O . GLU A 1 269 ? 5.331 -2.996 -36.251 1.00 51.53 269 GLU A O 1
ATOM 2237 N N . LYS A 1 270 ? 7.470 -2.758 -35.628 1.00 50.62 270 LYS A N 1
ATOM 2238 C CA . LYS A 1 270 ? 7.863 -4.096 -36.057 1.00 50.62 270 LYS A CA 1
ATOM 2239 C C . LYS A 1 270 ? 7.745 -4.986 -34.834 1.00 50.62 270 LYS A C 1
ATOM 2241 O O . LYS A 1 270 ? 8.378 -4.704 -33.825 1.00 50.62 270 LYS A O 1
ATOM 2246 N N . GLU A 1 271 ? 6.970 -6.065 -34.912 1.00 46.56 271 GLU A N 1
ATOM 2247 C CA . GLU A 1 271 ? 7.128 -7.176 -33.973 1.00 46.56 271 GLU A CA 1
ATOM 2248 C C . GLU A 1 271 ? 8.589 -7.619 -34.046 1.00 46.56 271 GLU A C 1
ATOM 2250 O O . GLU A 1 271 ? 8.993 -8.391 -34.918 1.00 46.56 271 GLU A O 1
ATOM 2255 N N . VAL A 1 272 ? 9.427 -7.069 -33.169 1.00 51.28 272 VAL A N 1
ATOM 2256 C CA . VAL A 1 272 ? 10.758 -7.595 -32.972 1.00 51.28 272 VAL A CA 1
ATOM 2257 C C . VAL A 1 272 ? 10.485 -8.971 -32.391 1.00 51.28 272 VAL A C 1
ATOM 2259 O O . VAL A 1 272 ? 10.039 -9.089 -31.251 1.00 51.28 272 VAL A O 1
ATOM 2262 N N . LYS A 1 273 ? 10.695 -10.021 -33.190 1.00 47.56 273 LYS A N 1
ATOM 2263 C CA . LYS A 1 273 ? 10.887 -11.372 -32.666 1.00 47.56 273 LYS A CA 1
ATOM 2264 C C . LYS A 1 273 ? 12.196 -11.344 -31.889 1.00 47.56 273 LYS A C 1
ATOM 2266 O O . LYS A 1 273 ? 13.252 -11.722 -32.387 1.00 47.56 273 LYS A O 1
ATOM 2271 N N . ILE A 1 274 ? 12.140 -10.765 -30.695 1.00 54.91 274 ILE A N 1
ATOM 2272 C CA . ILE A 1 274 ? 13.195 -10.899 -29.708 1.00 54.91 274 ILE A CA 1
ATOM 2273 C C . ILE A 1 274 ? 13.215 -12.397 -29.395 1.00 54.91 274 ILE A C 1
ATOM 2275 O O . ILE A 1 274 ? 12.148 -12.987 -29.250 1.00 54.91 274 ILE A O 1
ATOM 2279 N N . LEU A 1 275 ? 14.402 -13.012 -29.419 1.00 56.84 275 LEU A N 1
ATOM 2280 C CA . LEU A 1 275 ? 14.643 -14.431 -29.104 1.00 56.84 275 LEU A CA 1
ATOM 2281 C C . LEU A 1 275 ? 13.658 -14.969 -28.048 1.00 56.84 275 LEU A C 1
ATOM 2283 O O . LEU A 1 275 ? 13.379 -14.236 -27.102 1.00 56.84 275 LEU A O 1
ATOM 2287 N N . ASP A 1 276 ? 13.221 -16.231 -28.177 1.00 61.88 276 ASP A N 1
ATOM 2288 C CA . ASP A 1 276 ? 12.112 -16.904 -27.447 1.00 61.88 276 ASP A CA 1
ATOM 2289 C C . ASP A 1 276 ? 12.048 -16.721 -25.902 1.00 61.88 276 ASP A C 1
ATOM 2291 O O . ASP A 1 276 ? 11.051 -17.063 -25.249 1.00 61.88 276 ASP A O 1
ATOM 2295 N N . ASP A 1 277 ? 13.077 -16.136 -25.294 1.00 78.19 277 ASP A N 1
ATOM 2296 C CA . ASP A 1 277 ? 13.205 -15.884 -23.862 1.00 78.19 277 ASP A CA 1
ATOM 2297 C C . ASP A 1 277 ? 12.922 -14.445 -23.413 1.00 78.19 277 ASP A C 1
ATOM 2299 O O . ASP A 1 277 ? 12.752 -14.234 -22.211 1.00 78.19 277 ASP A O 1
ATOM 2303 N N . PHE A 1 278 ? 12.819 -13.468 -24.321 1.00 83.12 278 PHE A N 1
ATOM 2304 C CA . PHE A 1 278 ? 12.573 -12.074 -23.940 1.00 83.12 278 PHE A CA 1
ATOM 2305 C C . PHE A 1 278 ? 11.132 -11.628 -24.168 1.00 83.12 278 PHE A C 1
ATOM 2307 O O . PHE A 1 278 ? 10.504 -11.957 -25.170 1.00 83.12 278 PHE A O 1
ATOM 2314 N N . GLU A 1 279 ? 10.632 -10.800 -23.257 1.00 85.31 279 GLU A N 1
ATOM 2315 C CA . GLU A 1 279 ? 9.289 -10.242 -23.314 1.00 85.31 279 GLU A CA 1
ATOM 2316 C C . GLU A 1 279 ? 9.347 -8.712 -23.345 1.00 85.31 279 GLU A C 1
ATOM 2318 O O . GLU A 1 279 ? 9.929 -8.071 -22.465 1.00 85.31 279 GLU A O 1
ATOM 2323 N N . PHE A 1 280 ? 8.743 -8.120 -24.378 1.00 84.62 280 PHE A N 1
ATOM 2324 C CA . PHE A 1 280 ? 8.567 -6.676 -24.493 1.00 84.62 280 PHE A CA 1
ATOM 2325 C C . PHE A 1 280 ? 7.140 -6.295 -24.095 1.00 84.62 280 PHE A C 1
ATOM 2327 O O . PHE A 1 280 ? 6.170 -6.832 -24.635 1.00 84.62 280 PHE A O 1
ATOM 2334 N N . LYS A 1 281 ? 7.002 -5.354 -23.158 1.00 87.31 281 LYS A N 1
ATOM 2335 C CA . LYS A 1 281 ? 5.701 -4.869 -22.677 1.00 87.31 281 LYS A CA 1
ATOM 2336 C C . LYS A 1 281 ? 5.650 -3.356 -22.612 1.00 87.31 281 LYS A C 1
ATOM 2338 O O . LYS A 1 281 ? 6.656 -2.679 -22.413 1.00 87.31 281 LYS A O 1
ATOM 2343 N N . VAL A 1 282 ? 4.429 -2.849 -22.732 1.00 87.19 282 VAL A N 1
ATOM 2344 C CA . VAL A 1 282 ? 4.094 -1.430 -22.639 1.00 87.19 282 VAL A CA 1
ATOM 2345 C C . VAL A 1 282 ? 3.153 -1.255 -21.456 1.00 87.19 282 VAL A C 1
ATOM 2347 O O . VAL A 1 282 ? 2.121 -1.922 -21.408 1.00 87.19 282 VAL A O 1
ATOM 2350 N N . LEU A 1 283 ? 3.506 -0.373 -20.517 1.00 90.25 283 LEU A N 1
ATOM 2351 C CA . LEU A 1 283 ? 2.701 -0.049 -19.328 1.00 90.25 283 LEU A CA 1
ATOM 2352 C C . LEU A 1 283 ? 2.328 -1.245 -18.432 1.00 90.25 283 LEU A C 1
ATOM 2354 O O . LEU A 1 283 ? 1.339 -1.190 -17.699 1.00 90.25 283 LEU A O 1
ATOM 2358 N N . ASP A 1 284 ? 3.123 -2.313 -18.451 1.00 92.81 284 ASP A N 1
ATOM 2359 C CA . ASP A 1 284 ? 2.906 -3.474 -17.592 1.00 92.81 284 ASP A CA 1
ATOM 2360 C C . ASP A 1 284 ? 3.622 -3.293 -16.248 1.00 92.81 284 ASP A C 1
ATOM 2362 O O . ASP A 1 284 ? 4.844 -3.407 -16.125 1.00 92.81 284 ASP A O 1
ATOM 2366 N N . LEU A 1 285 ? 2.834 -2.986 -15.219 1.00 94.88 285 LEU A N 1
ATOM 2367 C CA . LEU A 1 285 ? 3.317 -2.737 -13.864 1.00 94.88 285 LEU A CA 1
ATOM 2368 C C . LEU A 1 285 ? 3.972 -3.967 -13.220 1.00 94.88 285 LEU A C 1
ATOM 2370 O O . LEU A 1 285 ? 4.816 -3.801 -12.337 1.00 94.88 285 LEU A O 1
ATOM 2374 N N . THR A 1 286 ? 3.615 -5.182 -13.648 1.00 94.62 286 THR A N 1
ATOM 2375 C CA . THR A 1 286 ? 4.196 -6.417 -13.100 1.00 94.62 286 THR A CA 1
ATOM 2376 C C . THR A 1 286 ? 5.690 -6.508 -13.415 1.00 94.62 286 THR A C 1
ATOM 2378 O O . THR A 1 286 ? 6.483 -6.903 -12.561 1.00 94.62 286 THR A O 1
ATOM 2381 N N . GLN A 1 287 ? 6.101 -6.030 -14.592 1.00 94.56 287 GLN A N 1
ATOM 2382 C CA . GLN A 1 287 ? 7.485 -6.083 -15.064 1.00 94.56 287 GLN A CA 1
ATOM 2383 C C . GLN A 1 287 ? 8.405 -5.178 -14.230 1.00 94.56 287 GLN A C 1
ATOM 2385 O O . GLN A 1 287 ? 9.574 -5.498 -14.019 1.00 94.56 287 GLN A O 1
ATOM 2390 N N . LEU A 1 288 ? 7.878 -4.081 -13.669 1.00 95.50 288 LEU A N 1
ATOM 2391 C CA . LEU A 1 288 ? 8.629 -3.206 -12.758 1.00 95.50 288 LEU A CA 1
ATOM 2392 C C . LEU A 1 288 ? 9.023 -3.915 -11.453 1.00 95.50 288 LEU A C 1
ATOM 2394 O O . LEU A 1 288 ? 10.021 -3.550 -10.834 1.00 95.50 288 LEU A O 1
ATOM 2398 N N . LEU A 1 289 ? 8.265 -4.933 -11.031 1.00 94.75 289 LEU A N 1
ATOM 2399 C CA . LEU A 1 289 ? 8.550 -5.708 -9.821 1.00 94.75 289 LEU A CA 1
ATOM 2400 C C . LEU A 1 289 ? 9.666 -6.744 -10.015 1.00 94.75 289 LEU A C 1
ATOM 2402 O O . LEU A 1 289 ? 10.209 -7.211 -9.013 1.00 94.75 289 LEU A O 1
ATOM 2406 N N . LEU A 1 290 ? 10.052 -7.043 -11.262 1.00 93.56 290 LEU A N 1
ATOM 2407 C CA . LEU A 1 290 ? 11.145 -7.966 -11.604 1.00 93.56 290 LEU A CA 1
ATOM 2408 C C . LEU A 1 290 ? 12.546 -7.357 -11.407 1.00 93.56 290 LEU A C 1
ATOM 2410 O O . LEU A 1 290 ? 13.559 -7.996 -11.692 1.00 93.56 290 LEU A O 1
ATOM 2414 N N . VAL A 1 291 ? 12.628 -6.117 -10.925 1.00 92.62 291 VAL A N 1
ATOM 2415 C CA . VAL A 1 291 ? 13.890 -5.464 -10.570 1.00 92.62 291 VAL A CA 1
ATOM 2416 C C . VAL A 1 291 ? 14.448 -6.012 -9.249 1.00 92.62 291 VAL A C 1
ATOM 2418 O O . VAL A 1 291 ? 13.741 -6.163 -8.248 1.00 92.62 291 VAL A O 1
ATOM 2421 N N . ASN A 1 292 ? 15.755 -6.262 -9.221 1.00 88.88 292 ASN A N 1
ATOM 2422 C CA . ASN A 1 292 ? 16.511 -6.664 -8.036 1.00 88.88 292 ASN A CA 1
ATOM 2423 C C . ASN A 1 292 ? 17.619 -5.645 -7.703 1.00 88.88 292 ASN A C 1
ATOM 2425 O O . ASN A 1 292 ? 17.921 -4.753 -8.496 1.00 88.88 292 ASN A O 1
ATOM 2429 N N . ASP A 1 293 ? 18.239 -5.773 -6.522 1.00 82.31 293 ASP A N 1
ATOM 2430 C CA . ASP A 1 293 ? 19.270 -4.841 -6.023 1.00 82.31 293 ASP A CA 1
ATOM 2431 C C . ASP A 1 293 ? 20.547 -4.778 -6.879 1.00 82.31 293 ASP A C 1
ATOM 2433 O O . ASP A 1 293 ? 21.418 -3.964 -6.595 1.00 82.31 293 ASP A O 1
ATOM 2437 N N . CYS A 1 294 ? 20.646 -5.602 -7.922 1.00 76.12 294 CYS A N 1
ATOM 2438 C CA . CYS A 1 294 ? 21.798 -5.719 -8.808 1.00 76.12 294 CYS A CA 1
ATOM 2439 C C . CYS A 1 294 ? 21.438 -5.519 -10.288 1.00 76.12 294 CYS A C 1
ATOM 2441 O O . CYS A 1 294 ? 22.302 -5.702 -11.143 1.00 76.12 294 CYS A O 1
ATOM 2443 N N . THR A 1 295 ? 20.174 -5.203 -10.592 1.00 77.62 295 THR A N 1
ATOM 2444 C CA . THR A 1 295 ? 19.685 -5.084 -11.970 1.00 77.62 295 THR A CA 1
ATOM 2445 C C . THR A 1 295 ? 20.202 -3.803 -12.602 1.00 77.62 295 THR A C 1
ATOM 2447 O O . THR A 1 295 ? 20.760 -3.832 -13.688 1.00 77.62 295 THR A O 1
ATOM 2450 N N . PHE A 1 296 ? 20.062 -2.680 -11.899 1.00 82.06 296 PHE A N 1
ATOM 2451 C CA . PHE A 1 296 ? 20.399 -1.357 -12.407 1.00 82.06 296 PHE A CA 1
ATOM 2452 C C . PHE A 1 296 ? 21.475 -0.670 -11.569 1.00 82.06 296 PHE A C 1
ATOM 2454 O O . PHE A 1 296 ? 21.929 -1.148 -10.528 1.00 82.06 296 PHE A O 1
ATOM 2461 N N . GLU A 1 297 ? 21.876 0.510 -12.032 1.00 78.81 297 GLU A N 1
ATOM 2462 C CA . GLU A 1 297 ? 22.849 1.368 -11.358 1.00 78.81 297 GLU A CA 1
ATOM 2463 C C . GLU A 1 297 ? 22.395 1.864 -9.981 1.00 78.81 297 GLU A C 1
ATOM 2465 O O . GLU A 1 297 ? 23.237 2.139 -9.119 1.00 78.81 297 GLU A O 1
ATOM 2470 N N . ILE A 1 298 ? 21.080 1.961 -9.798 1.00 85.81 298 ILE A N 1
ATOM 2471 C CA . ILE A 1 298 ? 20.387 2.300 -8.556 1.00 85.81 298 ILE A CA 1
ATOM 2472 C C . ILE A 1 298 ? 19.837 1.032 -7.902 1.00 85.81 298 ILE A C 1
ATOM 2474 O O . ILE A 1 298 ? 19.573 0.043 -8.586 1.00 85.81 298 ILE A O 1
ATOM 2478 N N . CYS A 1 299 ? 19.697 1.029 -6.572 1.00 90.19 299 CYS A N 1
ATOM 2479 C CA . CYS A 1 299 ? 19.144 -0.150 -5.896 1.00 90.19 299 CYS A CA 1
ATOM 2480 C C . CYS A 1 299 ? 17.652 -0.323 -6.218 1.00 90.19 299 CYS A C 1
ATOM 2482 O O . CYS A 1 299 ? 16.980 0.618 -6.651 1.00 90.19 299 CYS A O 1
ATOM 2484 N N . ARG A 1 300 ? 17.106 -1.515 -5.950 1.00 93.44 300 ARG A N 1
ATOM 2485 C CA . ARG A 1 300 ? 15.691 -1.827 -6.206 1.00 93.44 300 ARG A CA 1
ATOM 2486 C C . ARG A 1 300 ? 14.754 -0.810 -5.558 1.00 93.44 300 ARG A C 1
ATOM 2488 O O . ARG A 1 300 ? 13.773 -0.391 -6.166 1.00 93.44 300 ARG A O 1
ATOM 2495 N N . TRP A 1 301 ? 15.062 -0.408 -4.326 1.00 94.56 301 TRP A N 1
ATOM 2496 C CA . TRP A 1 301 ? 14.257 0.557 -3.579 1.00 94.56 301 TRP A CA 1
ATOM 2497 C C . TRP A 1 301 ? 14.199 1.914 -4.291 1.00 94.56 301 TRP A C 1
ATOM 2499 O O . TRP A 1 301 ? 13.121 2.470 -4.486 1.00 94.56 301 TRP A O 1
ATOM 2509 N N . GLU A 1 302 ? 15.352 2.434 -4.711 1.00 92.00 302 GLU A N 1
ATOM 2510 C CA . GLU A 1 302 ? 15.451 3.705 -5.434 1.00 92.00 302 GLU A CA 1
ATOM 2511 C C . GLU A 1 302 ? 14.739 3.637 -6.784 1.00 92.00 302 GLU A C 1
ATOM 2513 O O . GLU A 1 302 ? 13.992 4.555 -7.114 1.00 92.00 302 GLU A O 1
ATOM 2518 N N . PHE A 1 303 ? 14.898 2.530 -7.518 1.00 94.75 303 PHE A N 1
ATOM 2519 C CA . PHE A 1 303 ? 14.204 2.320 -8.786 1.00 94.75 303 PHE A CA 1
ATOM 2520 C C . PHE A 1 303 ? 12.684 2.345 -8.617 1.00 94.75 303 PHE A C 1
ATOM 2522 O O . PHE A 1 303 ? 12.005 3.060 -9.343 1.00 94.75 303 PHE A O 1
ATOM 2529 N N . LEU A 1 304 ? 12.135 1.609 -7.646 1.00 95.94 304 LEU A N 1
ATOM 2530 C CA . LEU A 1 304 ? 10.684 1.567 -7.439 1.00 95.94 304 LEU A CA 1
ATOM 2531 C C . LEU A 1 304 ? 10.120 2.909 -6.959 1.00 95.94 304 LEU A C 1
ATOM 2533 O O . LEU A 1 304 ? 8.988 3.244 -7.299 1.00 95.94 304 LEU A O 1
ATOM 2537 N N . GLN A 1 305 ? 10.892 3.691 -6.198 1.00 94.56 305 GLN A N 1
ATOM 2538 C CA . GLN A 1 305 ? 10.509 5.057 -5.830 1.00 94.56 305 GLN A CA 1
ATOM 2539 C C . GLN A 1 305 ? 10.456 5.985 -7.042 1.00 94.56 305 GLN A C 1
ATOM 2541 O O . GLN A 1 305 ? 9.485 6.726 -7.193 1.00 94.56 305 GLN A O 1
ATOM 2546 N N . ASP A 1 306 ? 11.480 5.935 -7.894 1.00 94.06 306 ASP A N 1
ATOM 2547 C CA . ASP A 1 306 ? 11.533 6.726 -9.122 1.00 94.06 306 ASP A CA 1
ATOM 2548 C C . ASP A 1 306 ? 10.408 6.324 -10.082 1.00 94.06 306 ASP A C 1
ATOM 2550 O O . ASP A 1 306 ? 9.642 7.174 -10.526 1.00 94.06 306 ASP A O 1
ATOM 2554 N N . ALA A 1 307 ? 10.216 5.021 -10.300 1.00 95.19 307 ALA A N 1
ATOM 2555 C CA . ALA A 1 307 ? 9.133 4.485 -11.114 1.00 95.19 307 ALA A CA 1
ATOM 2556 C C . ALA A 1 307 ? 7.756 4.943 -10.611 1.00 95.19 307 ALA A C 1
ATOM 2558 O O . ALA A 1 307 ? 6.946 5.423 -11.397 1.00 95.19 307 ALA A O 1
ATOM 2559 N N . LEU A 1 308 ? 7.490 4.854 -9.300 1.00 94.81 308 LEU A N 1
ATOM 2560 C CA . LEU A 1 308 ? 6.215 5.298 -8.734 1.00 94.81 308 LEU A CA 1
ATOM 2561 C C . LEU A 1 308 ? 5.986 6.795 -8.970 1.00 94.81 308 LEU A C 1
ATOM 2563 O O . LEU A 1 308 ? 4.905 7.183 -9.401 1.00 94.81 308 LEU A O 1
ATOM 2567 N N . LYS A 1 309 ? 7.014 7.622 -8.749 1.00 93.31 309 LYS A N 1
ATOM 2568 C CA . LYS A 1 309 ? 6.947 9.066 -8.997 1.00 93.31 309 LYS A CA 1
ATOM 2569 C C . LYS A 1 309 ? 6.647 9.372 -10.470 1.00 93.31 309 LYS A C 1
ATOM 2571 O O . LYS A 1 309 ? 5.770 10.180 -10.753 1.00 93.31 309 LYS A O 1
ATOM 2576 N N . ARG A 1 310 ? 7.322 8.699 -11.404 1.00 93.31 310 ARG A N 1
ATOM 2577 C CA . ARG A 1 310 ? 7.111 8.871 -12.852 1.00 93.31 310 ARG A CA 1
ATOM 2578 C C . ARG A 1 310 ? 5.711 8.455 -13.297 1.00 93.31 310 ARG A C 1
ATOM 2580 O O . ARG A 1 310 ? 5.099 9.143 -14.109 1.00 93.31 310 ARG A O 1
ATOM 2587 N N . LEU A 1 311 ? 5.176 7.373 -12.729 1.00 93.12 311 LEU A N 1
ATOM 2588 C CA . LEU A 1 311 ? 3.792 6.947 -12.963 1.00 93.12 311 LEU A CA 1
ATOM 2589 C C . LEU A 1 311 ? 2.786 7.988 -12.457 1.00 93.12 311 LEU A C 1
ATOM 2591 O O . LEU A 1 311 ? 1.800 8.260 -13.136 1.00 93.12 311 LEU A O 1
ATOM 2595 N N . GLU A 1 312 ? 3.046 8.606 -11.301 1.00 90.69 312 GLU A N 1
ATOM 2596 C CA . GLU A 1 312 ? 2.223 9.702 -10.765 1.00 90.69 312 GLU A CA 1
ATOM 2597 C C . GLU A 1 312 ? 2.313 10.988 -11.611 1.00 90.69 312 GLU A C 1
ATOM 2599 O O . GLU A 1 312 ? 1.393 11.810 -11.599 1.00 90.69 312 GLU A O 1
ATOM 2604 N N . GLU A 1 313 ? 3.401 11.150 -12.364 1.00 89.44 313 GLU A N 1
ATOM 2605 C CA . GLU A 1 313 ? 3.617 12.208 -13.357 1.00 89.44 313 GLU A CA 1
ATOM 2606 C C . GLU A 1 313 ? 3.066 11.847 -14.751 1.00 89.44 313 GLU A C 1
ATOM 2608 O O . GLU A 1 313 ? 3.255 12.610 -15.696 1.00 89.44 313 GLU A O 1
ATOM 2613 N N . ASN A 1 314 ? 2.342 10.727 -14.880 1.00 87.88 314 ASN A N 1
ATOM 2614 C CA . ASN A 1 314 ? 1.767 10.213 -16.130 1.00 87.88 314 ASN A CA 1
ATOM 2615 C C . ASN A 1 314 ? 2.803 9.900 -17.227 1.00 87.88 314 ASN A C 1
ATOM 2617 O O . ASN A 1 314 ? 2.471 9.915 -18.416 1.00 87.88 314 ASN A O 1
ATOM 2621 N N . GLN A 1 315 ? 4.050 9.599 -16.855 1.00 88.88 315 GLN A N 1
ATOM 2622 C CA . GLN A 1 315 ? 5.035 9.117 -17.820 1.00 88.88 315 GLN A CA 1
ATOM 2623 C C . GLN A 1 315 ? 4.655 7.717 -18.312 1.00 88.88 315 GLN A C 1
ATOM 2625 O O . GLN A 1 315 ? 4.164 6.875 -17.553 1.00 88.88 315 GLN A O 1
ATOM 2630 N N . LEU A 1 316 ? 4.907 7.466 -19.595 1.00 88.06 316 LEU A N 1
ATOM 2631 C CA . LEU A 1 316 ? 4.758 6.141 -20.184 1.00 88.06 316 LEU A CA 1
ATOM 2632 C C . LEU A 1 316 ? 6.052 5.359 -20.000 1.00 88.06 316 LEU A C 1
ATOM 2634 O O . LEU A 1 316 ? 7.128 5.951 -19.921 1.00 88.06 316 LEU A O 1
ATOM 2638 N N . PHE A 1 317 ? 5.956 4.033 -19.966 1.00 90.94 317 PHE A N 1
ATOM 2639 C CA . PHE A 1 317 ? 7.144 3.197 -19.921 1.00 90.94 317 PHE A CA 1
ATOM 2640 C C . PHE A 1 317 ? 7.012 1.913 -20.731 1.00 90.94 317 PHE A C 1
ATOM 2642 O O . PHE A 1 317 ? 5.920 1.367 -20.927 1.00 90.94 317 PHE A O 1
ATOM 2649 N N . PHE A 1 318 ? 8.174 1.437 -21.161 1.00 88.25 318 PHE A N 1
ATOM 2650 C CA . PHE A 1 318 ? 8.378 0.201 -21.896 1.00 88.25 318 PHE A CA 1
ATOM 2651 C C . PHE A 1 318 ? 9.379 -0.645 -21.135 1.00 88.25 318 PHE A C 1
ATOM 2653 O O . PHE A 1 318 ? 10.388 -0.129 -20.645 1.00 88.25 318 PHE A O 1
ATOM 2660 N N . THR A 1 319 ? 9.126 -1.944 -21.066 1.00 90.62 319 THR A N 1
ATOM 2661 C CA . THR A 1 319 ? 10.025 -2.889 -20.412 1.00 90.62 319 THR A CA 1
ATOM 2662 C C . THR A 1 319 ? 10.442 -3.988 -21.363 1.00 90.62 319 THR A C 1
ATOM 2664 O O . THR A 1 319 ? 9.626 -4.483 -22.140 1.00 90.62 319 THR A O 1
ATOM 2667 N N . LEU A 1 320 ? 11.697 -4.405 -21.242 1.00 88.19 320 LEU A N 1
ATOM 2668 C CA . LEU A 1 320 ? 12.201 -5.659 -21.788 1.00 88.19 320 LEU A CA 1
ATOM 2669 C C . LEU A 1 320 ? 12.633 -6.541 -20.623 1.00 88.19 320 LEU A C 1
ATOM 2671 O O . LEU A 1 320 ? 13.386 -6.069 -19.767 1.00 88.19 320 LEU A O 1
ATOM 2675 N N . THR A 1 321 ? 12.194 -7.793 -20.588 1.00 88.94 321 THR A N 1
ATOM 2676 C CA . THR A 1 321 ? 12.530 -8.748 -19.517 1.00 88.94 321 THR A CA 1
ATOM 2677 C C . THR A 1 321 ? 12.930 -10.096 -20.098 1.00 88.94 321 THR A C 1
ATOM 2679 O O . THR A 1 321 ? 12.586 -10.391 -21.235 1.00 88.94 321 THR A O 1
ATOM 2682 N N . ASP A 1 322 ? 13.669 -10.914 -19.344 1.00 87.12 322 ASP A N 1
ATOM 2683 C CA . ASP A 1 322 ? 13.942 -12.329 -19.676 1.00 87.12 322 ASP A CA 1
ATOM 2684 C C . ASP A 1 322 ? 13.006 -13.287 -18.912 1.00 87.12 322 ASP A C 1
ATOM 2686 O O . ASP A 1 322 ? 13.395 -14.391 -18.521 1.00 87.12 322 ASP A O 1
ATOM 2690 N N . LYS A 1 323 ? 11.781 -12.826 -18.608 1.00 84.50 323 LYS A N 1
ATOM 2691 C CA . LYS A 1 323 ? 10.775 -13.468 -17.733 1.00 84.50 323 LYS A CA 1
ATOM 2692 C C . LYS A 1 323 ? 11.156 -13.545 -16.247 1.00 84.50 323 LYS A C 1
ATOM 2694 O O . LYS A 1 323 ? 10.265 -13.660 -15.410 1.00 84.50 323 LYS A O 1
ATOM 2699 N N . LYS A 1 324 ? 12.443 -13.480 -15.884 1.00 87.94 324 LYS A N 1
ATOM 2700 C CA . LYS A 1 324 ? 12.912 -13.590 -14.486 1.00 87.94 324 LYS A CA 1
ATOM 2701 C C . LYS A 1 324 ? 13.379 -12.266 -13.903 1.00 87.94 324 LYS A C 1
ATOM 2703 O O . LYS A 1 324 ? 13.248 -12.050 -12.700 1.00 87.94 324 LYS A O 1
ATOM 2708 N N . ARG A 1 325 ? 13.943 -11.394 -14.733 1.00 89.75 325 ARG A N 1
ATOM 2709 C CA . ARG A 1 325 ? 14.427 -10.074 -14.334 1.00 89.75 325 ARG A CA 1
ATOM 2710 C C . ARG A 1 325 ? 14.071 -9.019 -15.366 1.00 89.75 325 ARG A C 1
ATOM 2712 O O . ARG A 1 325 ? 13.961 -9.279 -16.565 1.00 89.75 325 ARG A O 1
ATOM 2719 N N . LEU A 1 326 ? 13.938 -7.799 -14.870 1.00 91.69 326 LEU A N 1
ATOM 2720 C CA . LEU A 1 326 ? 13.816 -6.616 -15.703 1.00 91.69 326 LEU A CA 1
ATOM 2721 C C . LEU A 1 326 ? 15.173 -6.298 -16.341 1.00 91.69 326 LEU A C 1
ATOM 2723 O O . LEU A 1 326 ? 16.155 -6.160 -15.629 1.00 91.69 326 LEU A O 1
ATOM 2727 N N . ILE A 1 327 ? 15.242 -6.180 -17.665 1.00 87.88 327 ILE A N 1
ATOM 2728 C CA . ILE A 1 327 ? 16.502 -5.940 -18.388 1.00 87.88 327 ILE A CA 1
ATOM 2729 C C . ILE A 1 327 ? 16.621 -4.493 -18.839 1.00 87.88 327 ILE A C 1
ATOM 2731 O O . ILE A 1 327 ? 17.685 -3.886 -18.768 1.00 87.88 327 ILE A O 1
ATOM 2735 N N . LEU A 1 328 ? 15.527 -3.935 -19.335 1.00 87.38 328 LEU A N 1
ATOM 2736 C CA . LEU A 1 328 ? 15.466 -2.556 -19.783 1.00 87.38 328 LEU A CA 1
ATOM 2737 C C . LEU A 1 328 ? 14.153 -1.962 -19.304 1.00 87.38 328 LEU A C 1
ATOM 2739 O O . LEU A 1 328 ? 13.110 -2.601 -19.418 1.00 87.38 328 LEU A O 1
ATOM 2743 N N . CYS A 1 329 ? 14.207 -0.730 -18.817 1.00 90.38 329 CYS A N 1
ATOM 2744 C CA . CYS A 1 329 ? 13.028 0.085 -18.581 1.00 90.38 329 CYS A CA 1
ATOM 2745 C C . CYS A 1 329 ? 13.259 1.469 -19.178 1.00 90.38 329 CYS A C 1
ATOM 2747 O O . CYS A 1 329 ? 14.168 2.177 -18.749 1.00 90.38 329 CYS A O 1
ATOM 2749 N N . VAL A 1 330 ? 12.464 1.830 -20.181 1.00 87.75 330 VAL A N 1
ATOM 2750 C CA . VAL A 1 330 ? 12.517 3.131 -20.854 1.00 87.75 330 VAL A CA 1
ATOM 2751 C C . VAL A 1 330 ? 11.280 3.916 -20.465 1.00 87.75 330 VAL A C 1
ATOM 2753 O O . VAL A 1 330 ? 10.171 3.429 -20.650 1.00 87.75 330 VAL A O 1
ATOM 2756 N N . TRP A 1 331 ? 11.479 5.128 -19.967 1.00 87.81 331 TRP A N 1
ATOM 2757 C CA . TRP A 1 331 ? 10.444 6.091 -19.629 1.00 87.81 331 TRP A CA 1
ATOM 2758 C C . TRP A 1 331 ? 10.383 7.183 -20.682 1.00 87.81 331 TRP A C 1
ATOM 2760 O O . TRP A 1 331 ? 11.412 7.625 -21.197 1.00 87.81 331 TRP A O 1
ATOM 2770 N N . TYR A 1 332 ? 9.168 7.630 -20.957 1.00 84.19 332 TYR A N 1
ATOM 2771 C CA . TYR A 1 332 ? 8.869 8.670 -21.920 1.00 84.19 332 TYR A CA 1
ATOM 2772 C C . TYR A 1 332 ? 7.947 9.703 -21.275 1.00 84.19 332 TYR A C 1
ATOM 2774 O O . TYR A 1 332 ? 6.875 9.352 -20.762 1.00 84.19 332 TYR A O 1
ATOM 2782 N N . ASN A 1 333 ? 8.356 10.974 -21.306 1.00 80.19 333 ASN A N 1
ATOM 2783 C CA . ASN A 1 333 ? 7.454 12.068 -20.966 1.00 80.19 333 ASN A CA 1
ATOM 2784 C C . ASN A 1 333 ? 6.348 12.091 -22.006 1.00 80.19 333 ASN A C 1
ATOM 2786 O O . ASN A 1 333 ? 6.623 12.225 -23.189 1.00 80.19 333 ASN A O 1
ATOM 2790 N N . ASN A 1 334 ? 5.105 11.946 -21.574 1.00 68.50 334 ASN A N 1
ATOM 2791 C CA . ASN A 1 334 ? 3.976 12.072 -22.472 1.00 68.50 334 ASN A CA 1
ATOM 2792 C C . ASN A 1 334 ? 3.557 13.547 -22.524 1.00 68.50 334 ASN A C 1
ATOM 2794 O O . ASN A 1 334 ? 2.932 14.004 -21.562 1.00 68.50 334 ASN A O 1
ATOM 2798 N N . PRO A 1 335 ? 3.899 14.313 -23.579 1.00 52.09 335 PRO A N 1
ATOM 2799 C CA . PRO A 1 335 ? 3.456 15.699 -23.675 1.00 52.09 335 PRO A CA 1
ATOM 2800 C C . PRO A 1 335 ? 1.930 15.810 -23.843 1.00 52.09 335 PRO A C 1
ATOM 2802 O O . PRO A 1 335 ? 1.370 16.829 -23.452 1.00 52.09 335 PRO A O 1
ATOM 2805 N N . ASP A 1 336 ? 1.245 14.759 -24.325 1.00 55.09 336 ASP A N 1
ATOM 2806 C CA . ASP A 1 336 ? -0.143 14.835 -24.795 1.00 55.09 336 ASP A CA 1
ATOM 2807 C C . ASP A 1 336 ? -1.002 13.599 -24.451 1.00 55.09 336 ASP A C 1
ATOM 2809 O O . ASP A 1 336 ? -1.425 12.883 -25.353 1.00 55.09 336 ASP A O 1
ATOM 2813 N N . VAL A 1 337 ? -1.388 13.343 -23.190 1.00 51.88 337 VAL A N 1
ATOM 2814 C CA . VAL A 1 337 ? -2.600 12.519 -22.947 1.00 51.88 337 VAL A CA 1
ATOM 2815 C C . VAL A 1 337 ? -3.410 12.979 -21.735 1.00 51.88 337 VAL A C 1
ATOM 2817 O O . VAL A 1 337 ? -3.040 12.757 -20.584 1.00 51.88 337 VAL A O 1
ATOM 2820 N N . VAL A 1 338 ? -4.615 13.482 -22.032 1.00 39.19 338 VAL A N 1
ATOM 2821 C CA . VAL A 1 338 ? -5.829 13.209 -21.236 1.00 39.19 338 VAL A CA 1
ATOM 2822 C C . VAL A 1 338 ? -6.948 12.542 -22.067 1.00 39.19 338 VAL A C 1
ATOM 2824 O O . VAL A 1 338 ? -7.909 12.081 -21.469 1.00 39.19 338 VAL A O 1
ATOM 2827 N N . SER A 1 339 ? -6.883 12.385 -23.402 1.00 38.88 339 SER A N 1
ATOM 2828 C CA . SER A 1 339 ? -8.092 11.898 -24.119 1.00 38.88 339 SER A CA 1
ATOM 2829 C C . SER A 1 339 ? -7.955 11.096 -25.417 1.00 38.88 339 SER A C 1
ATOM 2831 O O . SER A 1 339 ? -8.987 10.695 -25.955 1.00 38.88 339 SER A O 1
ATOM 2833 N N . LYS A 1 340 ? -6.764 10.781 -25.939 1.00 37.66 340 LYS A N 1
ATOM 2834 C CA . LYS A 1 340 ? -6.668 9.934 -27.144 1.00 37.66 340 LYS A CA 1
ATOM 2835 C C . LYS A 1 340 ? -6.146 8.542 -26.812 1.00 37.66 340 LYS A C 1
ATOM 2837 O O . LYS A 1 340 ? -5.114 8.395 -26.164 1.00 37.66 340 LYS A O 1
ATOM 2842 N N . LYS A 1 341 ? -6.875 7.516 -27.280 1.00 40.88 341 LYS A N 1
ATOM 2843 C CA . LYS A 1 341 ? -6.353 6.153 -27.452 1.00 40.88 341 LYS A CA 1
ATOM 2844 C C . LYS A 1 341 ? -5.004 6.286 -28.156 1.00 40.88 341 LYS A C 1
ATOM 2846 O O . LYS A 1 341 ? -4.973 6.732 -29.298 1.00 40.88 341 LYS A O 1
ATOM 2851 N N . ILE A 1 342 ? -3.920 5.952 -27.461 1.00 40.50 342 ILE A N 1
ATOM 2852 C CA . ILE A 1 342 ? -2.581 5.938 -28.047 1.00 40.50 342 ILE A CA 1
ATOM 2853 C C . ILE A 1 342 ? -2.628 4.940 -29.203 1.00 40.50 342 ILE A C 1
ATOM 2855 O O . ILE A 1 342 ? -2.809 3.738 -28.987 1.00 40.50 342 ILE A O 1
ATOM 2859 N N . ASN A 1 343 ? -2.540 5.449 -30.428 1.00 39.34 343 ASN A N 1
ATOM 2860 C CA . ASN A 1 343 ? -2.406 4.621 -31.611 1.00 39.34 343 ASN A CA 1
ATOM 2861 C C . ASN A 1 343 ? -0.962 4.110 -31.623 1.00 39.34 343 ASN A C 1
ATOM 2863 O O . ASN A 1 343 ? -0.032 4.907 -31.531 1.00 39.34 343 ASN A O 1
ATOM 2867 N N . LYS A 1 344 ? -0.758 2.789 -31.706 1.00 43.66 344 LYS A N 1
ATOM 2868 C CA . LYS A 1 344 ? 0.585 2.172 -31.650 1.00 43.66 344 LYS A CA 1
ATOM 2869 C C . LYS A 1 344 ? 1.541 2.659 -32.758 1.00 43.66 344 LYS A C 1
ATOM 2871 O O . LYS A 1 344 ? 2.726 2.375 -32.673 1.00 43.66 344 LYS A O 1
ATOM 2876 N N . SER A 1 345 ? 1.035 3.354 -33.776 1.00 38.44 345 SER A N 1
ATOM 2877 C CA . SER A 1 345 ? 1.780 3.847 -34.941 1.00 38.44 345 SER A CA 1
ATOM 2878 C C . SER A 1 345 ? 2.235 5.310 -34.845 1.00 38.44 345 SER A C 1
ATOM 2880 O O . SER A 1 345 ? 2.808 5.843 -35.785 1.00 38.44 345 SER A O 1
ATOM 2882 N N . GLU A 1 346 ? 1.940 6.014 -33.750 1.00 39.47 346 GLU A N 1
ATOM 2883 C CA . GLU A 1 346 ? 2.350 7.412 -33.566 1.00 39.47 346 GLU A CA 1
ATOM 2884 C C . GLU A 1 346 ? 3.295 7.503 -32.364 1.00 39.47 346 GLU A C 1
ATOM 2886 O O . GLU A 1 346 ? 2.900 7.880 -31.263 1.00 39.47 346 GLU A O 1
ATOM 2891 N N . PHE A 1 347 ? 4.557 7.109 -32.562 1.00 48.25 347 PHE A N 1
ATOM 2892 C CA . PHE A 1 347 ? 5.621 7.286 -31.570 1.00 48.25 347 PHE A CA 1
ATOM 2893 C C . PHE A 1 347 ? 6.548 8.445 -31.974 1.00 48.25 347 PHE A C 1
ATOM 2895 O O . PHE A 1 347 ? 7.402 8.270 -32.847 1.00 48.25 347 PHE A O 1
ATOM 2902 N N . PRO A 1 348 ? 6.438 9.632 -31.347 1.00 43.19 348 PRO A N 1
ATOM 2903 C CA . PRO A 1 348 ? 7.370 10.723 -31.588 1.00 43.19 348 PRO A CA 1
ATOM 2904 C C . PRO A 1 348 ? 8.675 10.488 -30.812 1.00 43.19 348 PRO A C 1
ATOM 2906 O O . PRO A 1 348 ? 8.771 10.735 -29.609 1.00 43.19 348 PRO A O 1
ATOM 2909 N N . TYR A 1 349 ? 9.710 10.010 -31.504 1.00 44.81 349 TYR A N 1
ATOM 2910 C CA . TYR A 1 349 ? 11.062 9.894 -30.953 1.00 44.81 349 TYR A CA 1
ATOM 2911 C C . TYR A 1 349 ? 11.711 11.279 -30.832 1.00 44.81 349 TYR A C 1
ATOM 2913 O O . TYR A 1 349 ? 12.317 11.772 -31.781 1.00 44.81 349 TYR A O 1
ATOM 2921 N N . ASN A 1 350 ? 11.631 11.891 -29.651 1.00 47.19 350 ASN A N 1
ATOM 2922 C CA . ASN A 1 350 ? 12.499 13.006 -29.281 1.00 47.19 350 ASN A CA 1
ATOM 2923 C C . ASN A 1 350 ? 13.422 12.560 -28.137 1.00 47.19 350 ASN A C 1
ATOM 2925 O O . ASN A 1 350 ? 12.958 12.197 -27.058 1.00 47.19 350 ASN A O 1
ATOM 2929 N N . SER A 1 351 ? 14.735 12.523 -28.379 1.00 46.81 351 SER A N 1
ATOM 2930 C CA . SER A 1 351 ? 15.721 11.906 -27.475 1.00 46.81 351 SER A CA 1
ATOM 2931 C C . SER A 1 351 ? 15.913 12.642 -26.148 1.00 46.81 351 SER A C 1
ATOM 2933 O O . SER A 1 351 ? 16.472 12.070 -25.216 1.00 46.81 351 SER A O 1
ATOM 2935 N N . ASN A 1 352 ? 15.468 13.896 -26.055 1.00 48.03 352 ASN A N 1
ATOM 2936 C CA . ASN A 1 352 ? 15.685 14.745 -24.882 1.00 48.03 352 ASN A CA 1
ATOM 2937 C C . ASN A 1 352 ? 14.721 14.448 -23.716 1.00 48.03 352 ASN A C 1
ATOM 2939 O O . ASN A 1 352 ? 14.957 14.921 -22.609 1.00 48.03 352 ASN A O 1
ATOM 2943 N N . ASP A 1 353 ? 13.689 13.630 -23.944 1.00 57.03 353 ASP A N 1
ATOM 2944 C CA . ASP A 1 353 ? 12.627 13.309 -22.977 1.00 57.03 353 ASP A CA 1
ATOM 2945 C C . ASP A 1 353 ? 12.665 11.857 -22.472 1.00 57.03 353 ASP A C 1
ATOM 2947 O O . ASP A 1 353 ? 11.703 11.358 -21.879 1.00 57.03 353 ASP A O 1
ATOM 2951 N N . ILE A 1 354 ? 13.775 11.156 -22.722 1.00 56.84 354 ILE A N 1
ATOM 2952 C CA . ILE A 1 354 ? 13.893 9.719 -22.480 1.00 56.84 354 ILE A CA 1
ATOM 2953 C C . ILE A 1 354 ? 14.819 9.457 -21.294 1.00 56.84 354 ILE A C 1
ATOM 2955 O O . ILE A 1 354 ? 16.009 9.770 -21.327 1.00 56.84 354 ILE A O 1
ATOM 2959 N N . PHE A 1 355 ? 14.283 8.814 -20.258 1.00 66.38 355 PHE A N 1
ATOM 2960 C CA . PHE A 1 355 ? 15.086 8.216 -19.192 1.00 66.38 355 PHE A CA 1
ATOM 2961 C C . PHE A 1 355 ? 15.054 6.705 -19.346 1.00 66.38 355 PHE A C 1
ATOM 2963 O O . PHE A 1 355 ? 13.981 6.126 -19.468 1.00 66.38 355 PHE A O 1
ATOM 2970 N N . ALA A 1 356 ? 16.205 6.045 -19.308 1.00 67.50 356 ALA A N 1
ATOM 2971 C CA . ALA A 1 356 ? 16.238 4.601 -19.435 1.00 67.50 356 ALA A CA 1
ATOM 2972 C C . ALA A 1 356 ? 17.215 3.960 -18.449 1.00 67.50 356 ALA A C 1
ATOM 2974 O O . ALA A 1 356 ? 18.329 4.436 -18.237 1.00 67.50 356 ALA A O 1
ATOM 2975 N N . ALA A 1 357 ? 16.764 2.869 -17.836 1.00 70.12 357 ALA A N 1
ATOM 2976 C CA . ALA A 1 357 ? 17.542 2.023 -16.948 1.00 70.12 357 ALA A CA 1
ATOM 2977 C C . ALA A 1 357 ? 17.865 0.720 -17.684 1.00 70.12 357 ALA A C 1
ATOM 2979 O O . ALA A 1 357 ? 16.954 0.046 -18.167 1.00 70.12 357 ALA A O 1
ATOM 2980 N N . LEU A 1 358 ? 19.153 0.389 -17.783 1.00 73.25 358 LEU A N 1
ATOM 2981 C CA . LEU A 1 358 ? 19.655 -0.785 -18.495 1.00 73.25 358 LEU A CA 1
ATOM 2982 C C . LEU A 1 358 ? 20.340 -1.748 -17.533 1.00 73.25 358 LEU A C 1
ATOM 2984 O O . LEU A 1 358 ? 21.134 -1.310 -16.696 1.00 73.25 358 LEU A O 1
ATOM 2988 N N . ASP A 1 359 ? 20.073 -3.042 -17.693 1.00 70.00 359 ASP A N 1
A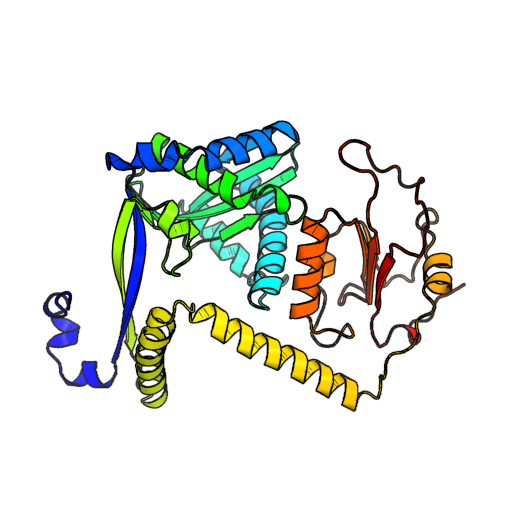TOM 2989 C CA . ASP A 1 359 ? 20.780 -4.090 -16.971 1.00 70.00 359 ASP A CA 1
ATOM 2990 C C . ASP A 1 359 ? 22.281 -3.977 -17.237 1.00 70.00 359 ASP A C 1
ATOM 2992 O O . ASP A 1 359 ? 22.744 -3.790 -18.367 1.00 70.00 359 ASP A O 1
ATOM 2996 N N . VAL A 1 360 ? 23.051 -4.081 -16.162 1.00 56.16 360 VAL A N 1
ATOM 2997 C CA . VAL A 1 360 ? 24.505 -3.955 -16.172 1.00 56.16 360 VAL A CA 1
ATOM 2998 C C . VAL A 1 360 ? 25.172 -4.980 -17.112 1.00 56.16 360 VAL A C 1
ATOM 3000 O O . VAL A 1 360 ? 26.234 -4.703 -17.681 1.00 56.16 360 VAL A O 1
ATOM 3003 N N . ASP A 1 361 ? 24.532 -6.131 -17.332 1.00 58.66 361 ASP A N 1
ATOM 3004 C CA . ASP A 1 361 ? 25.029 -7.221 -18.173 1.00 58.66 361 ASP A CA 1
ATOM 3005 C C . ASP A 1 361 ? 24.426 -7.214 -19.605 1.00 58.66 361 ASP A C 1
ATOM 3007 O O . ASP A 1 361 ? 24.673 -8.133 -20.386 1.00 58.66 361 ASP A O 1
ATOM 3011 N N . PHE A 1 362 ? 23.699 -6.159 -20.010 1.00 61.31 362 PHE A N 1
ATOM 3012 C CA . PHE A 1 362 ? 22.986 -6.076 -21.302 1.00 61.31 362 PHE A CA 1
ATOM 3013 C C . PHE A 1 362 ? 23.852 -6.341 -22.542 1.00 61.31 362 PHE A C 1
ATOM 3015 O O . PHE A 1 362 ? 23.395 -6.960 -23.496 1.00 61.31 362 PHE A O 1
ATOM 3022 N N . ASN A 1 363 ? 25.123 -5.929 -22.544 1.00 53.44 363 ASN A N 1
ATOM 3023 C CA . ASN A 1 363 ? 26.013 -6.146 -23.695 1.00 53.44 363 ASN A CA 1
ATOM 3024 C C . ASN A 1 363 ? 26.390 -7.624 -23.915 1.00 53.44 363 ASN A C 1
ATOM 3026 O O . ASN A 1 363 ? 26.977 -7.949 -24.944 1.00 53.44 363 ASN A O 1
ATOM 3030 N N . GLN A 1 364 ? 26.085 -8.514 -22.967 1.00 54.62 364 GLN A N 1
ATOM 3031 C CA . GLN A 1 364 ? 26.223 -9.961 -23.155 1.00 54.62 364 GLN A CA 1
ATOM 3032 C C . GLN A 1 364 ? 25.029 -10.560 -23.917 1.00 54.62 364 GLN A C 1
ATOM 3034 O O . GLN A 1 364 ? 25.101 -11.704 -24.366 1.00 54.62 364 GLN A O 1
ATOM 3039 N N . LEU A 1 365 ? 23.946 -9.796 -24.093 1.00 55.38 365 LEU A N 1
ATOM 3040 C CA . LEU A 1 365 ? 22.780 -10.215 -24.858 1.00 55.38 365 LEU A CA 1
ATOM 3041 C C . LEU A 1 365 ? 23.104 -10.151 -26.353 1.00 55.38 365 LEU A C 1
ATOM 3043 O O . LEU A 1 365 ? 23.386 -9.091 -26.916 1.00 55.38 365 LEU A O 1
ATOM 3047 N N . LYS A 1 366 ? 23.084 -11.312 -27.010 1.00 48.88 366 LYS A N 1
ATOM 3048 C CA . LYS A 1 366 ? 23.260 -11.411 -28.459 1.00 48.88 366 LYS A CA 1
ATOM 3049 C C . LYS A 1 366 ? 21.937 -11.068 -29.140 1.00 48.88 366 LYS A C 1
ATOM 3051 O O . LYS A 1 366 ? 20.982 -11.828 -29.043 1.00 48.88 366 LYS A O 1
ATOM 3056 N N . PHE A 1 367 ? 21.894 -9.947 -29.852 1.00 49.06 367 PHE A N 1
ATOM 3057 C CA . PHE A 1 367 ? 20.790 -9.623 -30.756 1.00 49.06 367 PHE A CA 1
ATOM 3058 C C . PHE A 1 367 ? 21.042 -10.316 -32.100 1.00 49.06 367 PHE A C 1
ATOM 3060 O O . PHE A 1 367 ? 22.062 -10.038 -32.737 1.00 49.06 367 PHE A O 1
ATOM 3067 N N . LEU A 1 368 ? 20.153 -11.219 -32.525 1.00 44.12 368 LEU A N 1
ATOM 3068 C CA . LEU A 1 368 ? 20.141 -11.693 -33.913 1.00 44.12 368 LEU A CA 1
ATOM 3069 C C . LEU A 1 368 ? 19.666 -10.539 -34.808 1.00 44.12 368 LEU A C 1
ATOM 3071 O O . LEU A 1 368 ? 18.752 -9.806 -34.430 1.00 44.12 368 LEU A O 1
ATOM 3075 N N . LYS A 1 369 ? 20.365 -10.334 -35.928 1.00 41.31 369 LYS A N 1
ATOM 3076 C CA . LYS A 1 369 ? 20.025 -9.314 -36.927 1.00 41.31 369 LYS A CA 1
ATOM 3077 C C . LYS A 1 369 ? 18.801 -9.711 -37.733 1.00 41.31 369 LYS A C 1
ATOM 3079 O O . LYS A 1 369 ? 18.706 -10.915 -38.056 1.00 41.31 369 LYS A O 1
#

InterPro domains:
  IPR016181 Acyl-CoA N-acyltransferase [SSF55729] (44-197)
  IPR038740 BioF2-like, acetyltransferase domain [PF13480] (44-186)

Organism: NCBI:txid2961943

Secondary structure (DSSP, 8-state):
---GGG-HHHHS-HHHHHTEEEEEEEEEEEESSSTTHHHHHT-HHHHHHHHHHHTSS-EEEEE--SHHHHHHHHHHHHHHHHHHHHHHHS--SS-TT-THHHHHHHHHHTT-EEEEEEEETTEEEEEEEEEEETTTEEEEEEEEEE-GGGGGG-HHHHHHHHHHHHHHHTT--EEE--SS--HHHHHH-SEEEEEEEEEE-S-HHHHHHHHHHHHHHHHHHHTT--HHHHHHHHHHHHHHHHHHHHHHHTT-------HHHHHHH--TTS-----TT-EEEES-HHHHTT--TTTSSS-HHHHHHHHHHHHHTT-EEEEEE-SSSEEEEEEE--SS-SS----TT-----GGGEEEEE-TTGGGS----

Sequence (369 aa):
MPNLTAYQGITSKNSVLKYSAIEKYHNPILDFESEDFQKIINKRHFKAKYNRVNKSGNLHFENLTSMERLLLALDQIEVFHNLRQGAAFNKTPFPLDKDERNIFIEWFKKGLLHATALWLDDKLIGAIIMIRDGNHTVHLAGLITYSPFHGRYSPGLVHLYLLVLRLKEEGFHFLKLSPGYDSYKERFSNDNEEIYELLISGNRIALMKRNLRVFFRRIILKKGIRPMELSVWIDKNRAAFKNKLFRFKKGNAHKNVNWSHILGKINPEKEVKILDDFEFKVLDLTQLLLVNDCTFEICRWEFLQDALKRLEENQLFFTLTDKKRLILCVWYNNPDVVSKKINKSEFPYNSNDIFAALDVDFNQLKFLK

Radius of gyration: 24.27 Å; chains: 1; bounding box: 59×39×77 Å

pLDDT: mean 82.39, std 16.35, range [36.75, 97.81]